Protein AF-M1GNT6-F1 (afdb_monomer_lite)

Structure (mmCIF, N/CA/C/O backbone):
data_AF-M1GNT6-F1
#
_entry.id   AF-M1GNT6-F1
#
loop_
_atom_site.group_PDB
_atom_site.id
_atom_site.type_symbol
_atom_site.label_atom_id
_atom_site.label_alt_id
_atom_site.label_comp_id
_atom_site.label_asym_id
_atom_site.label_entity_id
_atom_site.label_seq_id
_atom_site.pdbx_PDB_ins_code
_atom_site.Cartn_x
_atom_site.Cartn_y
_atom_site.Cartn_z
_atom_site.occupancy
_atom_site.B_iso_or_equiv
_atom_site.auth_seq_id
_atom_site.auth_comp_id
_atom_site.auth_asym_id
_atom_site.auth_atom_id
_atom_site.pdbx_PDB_model_num
ATOM 1 N N . MET A 1 1 ? 14.683 -7.015 7.567 1.00 49.62 1 MET A N 1
ATOM 2 C CA . MET A 1 1 ? 14.583 -7.252 6.112 1.00 49.62 1 MET A CA 1
ATOM 3 C C . MET A 1 1 ? 13.695 -6.161 5.550 1.00 49.62 1 MET A C 1
ATOM 5 O O . MET A 1 1 ? 12.582 -6.053 6.043 1.00 49.62 1 MET A O 1
ATOM 9 N N . SER A 1 2 ? 14.178 -5.340 4.618 1.00 59.44 2 SER A N 1
ATOM 10 C CA . SER A 1 2 ? 13.414 -4.213 4.047 1.00 59.44 2 SER A CA 1
ATOM 11 C C . SER A 1 2 ? 12.298 -4.685 3.103 1.00 59.44 2 SER A C 1
ATOM 13 O O . SER A 1 2 ? 12.301 -5.848 2.685 1.00 59.44 2 SER A O 1
ATOM 15 N N . ALA A 1 3 ? 11.371 -3.797 2.716 1.00 55.25 3 ALA A N 1
ATOM 16 C CA . ALA A 1 3 ? 10.345 -4.102 1.708 1.00 55.25 3 ALA A CA 1
ATOM 17 C C . ALA A 1 3 ? 10.947 -4.661 0.419 1.00 55.25 3 ALA A C 1
ATOM 19 O O . ALA A 1 3 ? 10.447 -5.663 -0.080 1.00 55.25 3 ALA A O 1
ATOM 20 N N . ARG A 1 4 ? 12.072 -4.102 -0.059 1.00 60.75 4 ARG A N 1
ATOM 21 C CA . ARG A 1 4 ? 12.791 -4.595 -1.253 1.00 60.75 4 ARG A CA 1
ATOM 22 C C . ARG A 1 4 ? 13.140 -6.087 -1.180 1.00 60.75 4 ARG A C 1
ATOM 24 O O . ARG A 1 4 ? 13.257 -6.738 -2.212 1.00 60.75 4 ARG A O 1
ATOM 31 N N . GLN A 1 5 ? 13.320 -6.637 0.023 1.00 68.56 5 GLN A N 1
ATOM 32 C CA . GLN A 1 5 ? 13.605 -8.062 0.232 1.00 68.56 5 GLN A CA 1
ATOM 33 C C . GLN A 1 5 ? 12.333 -8.906 0.375 1.00 68.56 5 GLN A C 1
ATOM 35 O O . GLN A 1 5 ? 12.347 -10.093 0.067 1.00 68.56 5 GLN A O 1
ATOM 40 N N . GLN A 1 6 ? 11.243 -8.315 0.865 1.00 70.38 6 GLN A N 1
ATOM 41 C CA . GLN A 1 6 ? 9.985 -9.018 1.122 1.00 70.38 6 GLN A CA 1
ATOM 42 C C . GLN A 1 6 ? 9.070 -9.039 -0.113 1.00 70.38 6 GLN A C 1
ATOM 44 O O . GLN A 1 6 ? 8.442 -10.059 -0.394 1.00 70.38 6 GLN A O 1
ATOM 49 N N . ASN A 1 7 ? 9.016 -7.925 -0.839 1.00 80.50 7 ASN A N 1
ATOM 50 C CA . ASN A 1 7 ? 8.181 -7.648 -2.002 1.00 80.50 7 ASN A CA 1
ATOM 51 C C . ASN A 1 7 ? 9.073 -7.053 -3.112 1.00 80.50 7 ASN A C 1
ATOM 53 O O . ASN A 1 7 ? 9.065 -5.844 -3.332 1.00 80.50 7 ASN A O 1
ATOM 57 N N . PRO A 1 8 ? 9.905 -7.876 -3.775 1.00 82.75 8 PRO A N 1
ATOM 58 C CA . PRO A 1 8 ? 10.877 -7.375 -4.742 1.00 82.75 8 PRO A CA 1
ATOM 59 C C . PRO A 1 8 ? 10.234 -6.757 -5.989 1.00 82.75 8 PRO A C 1
ATOM 61 O O . PRO A 1 8 ? 10.775 -5.796 -6.525 1.00 82.75 8 PRO A O 1
ATOM 64 N N . PHE A 1 9 ? 9.098 -7.292 -6.445 1.00 91.69 9 PHE A N 1
ATOM 65 C CA . PHE A 1 9 ? 8.452 -6.889 -7.693 1.00 91.69 9 PHE A CA 1
ATOM 66 C C . PHE A 1 9 ? 6.933 -6.971 -7.555 1.00 91.69 9 PHE A C 1
ATOM 68 O O . PHE A 1 9 ? 6.420 -7.906 -6.948 1.00 91.69 9 PHE A O 1
ATOM 75 N N . LEU A 1 10 ? 6.197 -6.024 -8.129 1.00 94.81 10 LEU A N 1
ATOM 76 C CA . LEU A 1 10 ? 4.734 -6.032 -8.126 1.00 94.81 10 LEU A CA 1
ATOM 77 C C . LEU A 1 10 ? 4.202 -6.916 -9.264 1.00 94.81 10 LEU A C 1
ATOM 79 O O . LEU A 1 10 ? 3.547 -6.446 -10.189 1.00 94.81 10 LEU A O 1
ATOM 83 N N . VAL A 1 11 ? 4.524 -8.205 -9.237 1.00 94.38 11 VAL A N 1
ATOM 84 C CA . VAL A 1 11 ? 4.149 -9.176 -10.279 1.00 94.38 11 VAL A CA 1
ATOM 85 C C . VAL A 1 11 ? 3.606 -10.460 -9.651 1.00 94.38 11 VAL A C 1
ATOM 87 O O . VAL A 1 11 ? 3.619 -10.636 -8.437 1.00 94.38 11 VAL A O 1
ATOM 90 N N . GLY A 1 12 ? 3.102 -11.365 -10.481 1.00 94.00 12 GLY A N 1
ATOM 91 C CA . GLY A 1 12 ? 2.556 -12.645 -10.058 1.00 94.00 12 GLY A CA 1
ATOM 92 C C . GLY A 1 12 ? 1.239 -12.514 -9.294 1.00 94.00 12 GLY A C 1
ATOM 93 O O . GLY A 1 12 ? 0.392 -11.659 -9.577 1.00 94.00 12 GLY A O 1
ATOM 94 N N . LYS A 1 13 ? 1.036 -13.420 -8.342 1.00 96.12 13 LYS A N 1
ATOM 95 C CA . LYS A 1 13 ? -0.129 -13.456 -7.467 1.00 96.12 13 LYS A CA 1
ATOM 96 C C . LYS A 1 13 ? 0.206 -12.755 -6.153 1.00 96.12 13 LYS A C 1
ATOM 98 O O . LYS A 1 13 ? 1.015 -13.242 -5.369 1.00 96.12 13 LYS A O 1
ATOM 103 N N . VAL A 1 14 ? -0.449 -11.631 -5.884 1.00 96.12 14 VAL A N 1
ATOM 104 C CA . VAL A 1 14 ? -0.208 -10.800 -4.699 1.00 96.12 14 VAL A CA 1
ATOM 105 C C . VAL A 1 14 ? -1.372 -10.936 -3.722 1.00 96.12 14 VAL A C 1
ATOM 107 O O . VAL A 1 14 ? -2.517 -10.605 -4.045 1.00 96.12 14 VAL A O 1
ATOM 110 N N . ALA A 1 15 ? -1.083 -11.399 -2.506 1.00 97.00 15 ALA A N 1
ATOM 111 C CA . ALA A 1 15 ? -2.038 -11.378 -1.408 1.00 97.00 15 ALA A CA 1
ATOM 112 C C . ALA A 1 15 ? -2.223 -9.948 -0.900 1.00 97.00 15 ALA A C 1
ATOM 114 O O . ALA A 1 15 ? -1.251 -9.285 -0.540 1.00 97.00 15 ALA A O 1
ATOM 115 N N . VAL A 1 16 ? -3.470 -9.492 -0.813 1.00 97.31 16 VAL A N 1
ATOM 116 C CA . VAL A 1 16 ? -3.822 -8.202 -0.216 1.00 97.31 16 VAL A CA 1
ATOM 117 C C . VAL A 1 16 ? -4.713 -8.467 0.985 1.00 97.31 16 VAL A C 1
ATOM 119 O O . VAL A 1 16 ? -5.894 -8.804 0.859 1.00 97.31 16 VAL A O 1
ATOM 122 N N . ARG A 1 17 ? -4.135 -8.335 2.176 1.00 97.62 17 ARG A N 1
ATOM 123 C CA . ARG A 1 17 ? -4.835 -8.538 3.441 1.00 97.62 17 ARG A CA 1
ATOM 124 C C . ARG A 1 17 ? -5.266 -7.195 3.999 1.00 97.62 17 ARG A C 1
ATOM 126 O O . ARG A 1 17 ? -4.454 -6.438 4.521 1.00 97.62 17 ARG A O 1
ATOM 133 N N . VAL A 1 18 ? -6.558 -6.919 3.912 1.00 98.31 18 VAL A N 1
ATOM 134 C CA . VAL A 1 18 ? -7.152 -5.684 4.413 1.00 98.31 18 VAL A CA 1
ATOM 135 C C . VAL A 1 18 ? -7.724 -5.921 5.802 1.00 98.31 18 VAL A C 1
ATOM 137 O O . VAL A 1 18 ? -8.629 -6.741 5.973 1.00 98.31 18 VAL A O 1
ATOM 140 N N . VAL A 1 19 ? -7.224 -5.183 6.787 1.00 98.38 19 VAL A N 1
ATOM 141 C CA . VAL A 1 19 ? -7.704 -5.207 8.167 1.00 98.38 19 VAL A CA 1
ATOM 142 C C . VAL A 1 19 ? -8.375 -3.878 8.489 1.00 98.38 19 VAL A C 1
ATOM 144 O O . VAL A 1 19 ? -7.737 -2.832 8.469 1.00 98.38 19 VAL A O 1
ATOM 147 N N . ILE A 1 20 ? -9.665 -3.915 8.805 1.00 98.19 20 ILE A N 1
ATOM 148 C CA . ILE A 1 20 ? -10.444 -2.758 9.247 1.00 98.19 20 ILE A CA 1
ATOM 149 C C . ILE A 1 20 ? -10.459 -2.771 10.774 1.00 98.19 20 ILE A C 1
ATOM 151 O O . ILE A 1 20 ? -11.163 -3.572 11.393 1.00 98.19 20 ILE A O 1
ATOM 155 N N . VAL A 1 21 ? -9.659 -1.898 11.374 1.00 97.56 21 VAL A N 1
ATOM 156 C CA . VAL A 1 21 ? -9.513 -1.747 12.819 1.00 97.56 21 VAL A CA 1
ATOM 157 C C . VAL A 1 21 ? -10.535 -0.733 13.325 1.00 97.56 21 VAL A C 1
ATOM 159 O O . VAL A 1 21 ? -10.471 0.459 13.027 1.00 97.56 21 VAL A O 1
ATOM 162 N N . SER A 1 22 ? -11.503 -1.225 14.092 1.00 95.94 22 SER A N 1
ATOM 163 C CA . SER A 1 22 ? -12.538 -0.422 14.743 1.00 95.94 22 SER A CA 1
ATOM 164 C C . SER A 1 22 ? -12.246 -0.258 16.225 1.00 95.94 22 SER A C 1
ATOM 166 O O . SER A 1 22 ? -11.791 -1.198 16.867 1.00 95.94 22 SER A O 1
ATOM 168 N N . GLY A 1 23 ? -12.575 0.899 16.788 1.00 94.62 23 GLY A N 1
ATOM 169 C CA . GLY A 1 23 ? -12.598 1.080 18.237 1.00 94.62 23 GLY A CA 1
ATOM 170 C C . GLY A 1 23 ? -13.845 0.494 18.909 1.00 94.62 23 GLY A C 1
ATOM 171 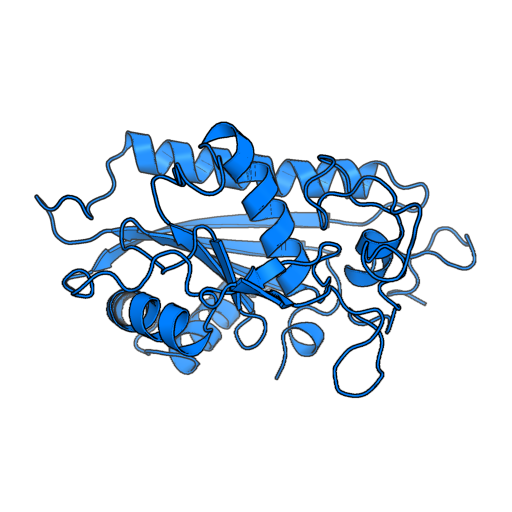O O . GLY A 1 23 ? -14.689 -0.116 18.242 1.00 94.62 23 GLY A O 1
ATOM 172 N N . PRO A 1 24 ? -13.998 0.696 20.230 1.00 93.31 24 PRO A N 1
ATOM 173 C CA . PRO A 1 24 ? -15.088 0.113 21.003 1.00 93.31 24 PRO A CA 1
ATOM 174 C C . PRO A 1 24 ? -16.477 0.514 20.499 1.00 93.31 24 PRO A C 1
ATOM 176 O O . PRO A 1 24 ? -16.684 1.622 19.987 1.00 93.31 24 PRO A O 1
ATOM 179 N N . ALA A 1 25 ? -17.455 -0.366 20.717 1.00 91.62 25 ALA A N 1
ATOM 180 C CA . ALA A 1 25 ? -18.854 -0.085 20.418 1.00 91.62 25 ALA A CA 1
ATOM 181 C C . ALA A 1 25 ? -19.323 1.221 21.090 1.00 91.62 25 ALA A C 1
ATOM 183 O O . ALA A 1 25 ? -19.039 1.470 22.260 1.00 91.62 25 ALA A O 1
ATOM 184 N N . GLY A 1 26 ? -20.044 2.060 20.341 1.00 89.75 26 GLY A N 1
ATOM 185 C CA . GLY A 1 26 ? -20.531 3.359 20.821 1.00 89.75 26 GLY A CA 1
ATOM 186 C C . GLY A 1 26 ? -19.505 4.498 20.777 1.00 89.75 26 GLY A C 1
ATOM 187 O O . GLY A 1 26 ? -19.842 5.618 21.153 1.00 89.75 26 GLY A O 1
ATOM 188 N N . THR A 1 27 ? -18.282 4.254 20.299 1.00 90.38 27 THR A N 1
ATOM 189 C CA . THR A 1 27 ? -17.270 5.307 20.121 1.00 90.38 27 THR A CA 1
ATOM 190 C C . THR A 1 27 ? -17.235 5.828 18.679 1.00 90.38 27 THR A C 1
ATOM 192 O O . THR A 1 27 ? -17.594 5.098 17.753 1.00 90.38 27 THR A O 1
ATOM 195 N N . PRO A 1 28 ? -16.727 7.054 18.442 1.00 88.69 28 PRO A N 1
ATOM 196 C CA . PRO A 1 28 ? -16.469 7.557 17.090 1.00 88.69 28 PRO A CA 1
ATOM 197 C C . PRO A 1 28 ? -15.450 6.731 16.296 1.00 88.69 28 PRO A C 1
ATOM 199 O O . PRO A 1 28 ? -15.361 6.892 15.083 1.00 88.69 28 PRO A O 1
ATOM 202 N N . ALA A 1 29 ? -14.675 5.868 16.963 1.00 90.44 29 ALA A N 1
ATOM 203 C CA . ALA A 1 29 ? -13.691 4.998 16.332 1.00 90.44 29 ALA A CA 1
ATOM 204 C C . ALA A 1 29 ? -14.303 3.698 15.769 1.00 90.44 29 ALA A C 1
ATOM 206 O O . ALA A 1 29 ? -13.623 2.949 15.069 1.00 90.44 29 ALA A O 1
ATOM 207 N N . LEU A 1 30 ? -15.582 3.421 16.037 1.00 93.56 30 LEU A N 1
ATOM 208 C CA . LEU A 1 30 ? -16.296 2.284 15.463 1.00 93.56 30 LEU A CA 1
ATOM 209 C C . LEU A 1 30 ? -16.595 2.531 13.973 1.00 93.56 30 LEU A C 1
ATOM 211 O O . LEU A 1 30 ? -17.194 3.548 13.616 1.00 93.56 30 LEU A O 1
ATOM 215 N N . PHE A 1 31 ? -16.235 1.589 13.097 1.00 95.56 31 PHE A N 1
ATOM 216 C CA . PHE A 1 31 ? -16.721 1.607 11.717 1.00 95.56 31 PHE A CA 1
ATOM 217 C C . PHE A 1 31 ? -18.188 1.190 11.649 1.00 95.56 31 PHE A C 1
ATOM 219 O O . PHE A 1 31 ? -18.606 0.181 12.216 1.00 95.56 31 PHE A O 1
ATOM 226 N N . THR A 1 32 ? -18.967 1.919 10.860 1.00 95.88 32 THR A N 1
ATOM 227 C CA . THR A 1 32 ? -20.293 1.459 10.444 1.00 95.88 32 THR A CA 1
ATOM 228 C C . THR A 1 32 ? -20.194 0.448 9.294 1.00 95.88 32 THR A C 1
ATOM 230 O O . THR A 1 32 ? -19.184 0.358 8.586 1.00 95.88 32 THR A O 1
ATOM 233 N N . ALA A 1 33 ? -21.281 -0.288 9.040 1.00 96.12 33 ALA A N 1
ATOM 234 C CA . ALA A 1 33 ? -21.367 -1.195 7.892 1.00 96.12 33 ALA A CA 1
ATOM 235 C C . ALA A 1 33 ? -21.197 -0.461 6.546 1.00 96.12 33 ALA A C 1
ATOM 237 O O . ALA A 1 33 ? -20.535 -0.964 5.639 1.00 96.12 33 ALA A O 1
ATOM 238 N N . ALA A 1 34 ? -21.744 0.753 6.426 1.00 95.31 34 ALA A N 1
ATOM 239 C CA . ALA A 1 34 ? -21.612 1.568 5.219 1.00 95.31 34 ALA A CA 1
ATOM 240 C C . ALA A 1 34 ? -20.164 2.020 4.981 1.00 95.31 34 ALA A C 1
ATOM 242 O O . ALA A 1 34 ? -19.693 2.031 3.845 1.00 95.31 34 ALA A O 1
ATOM 243 N N . GLU A 1 35 ? -19.440 2.372 6.041 1.00 95.25 35 GLU A N 1
ATOM 244 C CA . GLU A 1 35 ? -18.029 2.753 5.939 1.00 95.25 35 GLU A CA 1
ATOM 245 C C . GLU A 1 35 ? -17.145 1.549 5.618 1.00 95.25 35 GLU A C 1
ATOM 247 O O . GLU A 1 35 ? -16.281 1.644 4.752 1.00 95.25 35 GLU A O 1
ATOM 252 N N . THR A 1 36 ? -17.432 0.394 6.220 1.00 96.25 36 THR A N 1
ATOM 253 C CA . THR A 1 36 ? -16.778 -0.882 5.892 1.00 96.25 36 THR A CA 1
ATOM 254 C C . THR A 1 36 ? -16.924 -1.210 4.402 1.00 96.25 36 THR A C 1
ATOM 256 O O . THR A 1 36 ? -15.935 -1.486 3.725 1.00 96.25 36 THR A O 1
ATOM 259 N N . ALA A 1 37 ? -18.140 -1.105 3.853 1.00 96.56 37 ALA A N 1
ATOM 260 C CA . ALA A 1 37 ? -18.392 -1.329 2.429 1.00 96.56 37 ALA A CA 1
ATOM 261 C C . ALA A 1 37 ? -17.652 -0.318 1.531 1.00 96.56 37 ALA A C 1
ATOM 263 O O . ALA A 1 37 ? -17.166 -0.671 0.456 1.00 96.56 37 ALA A O 1
ATOM 264 N N . ARG A 1 38 ? -17.518 0.942 1.969 1.00 94.88 38 ARG A N 1
ATOM 265 C CA . ARG A 1 38 ? -16.748 1.960 1.235 1.00 94.88 38 ARG A CA 1
ATOM 266 C C . ARG A 1 38 ? -15.252 1.670 1.238 1.00 94.88 38 ARG A C 1
ATOM 268 O O . ARG A 1 38 ? -14.637 1.781 0.184 1.00 94.88 38 ARG A O 1
ATOM 275 N N . VAL A 1 39 ? -14.679 1.265 2.371 1.00 95.19 39 VAL A N 1
ATOM 276 C CA . VAL A 1 39 ? -13.273 0.834 2.458 1.00 95.19 39 VAL A CA 1
ATOM 277 C C . VAL A 1 39 ? -12.998 -0.331 1.505 1.00 95.19 39 VAL A C 1
ATOM 279 O O . VAL A 1 39 ? -12.006 -0.321 0.772 1.00 95.19 39 VAL A O 1
ATOM 282 N N . GLN A 1 40 ? -13.911 -1.305 1.451 1.00 96.62 40 GLN A N 1
ATOM 283 C CA . GLN A 1 40 ? -13.820 -2.425 0.513 1.00 96.62 40 GLN A CA 1
ATOM 284 C C . GLN A 1 40 ? -13.822 -1.948 -0.944 1.00 96.62 40 GLN A C 1
ATOM 286 O O . GLN A 1 40 ? -12.942 -2.327 -1.716 1.00 96.62 40 GLN A O 1
ATOM 291 N N . ALA A 1 41 ? -14.759 -1.067 -1.307 1.00 96.75 41 ALA A N 1
ATOM 292 C CA . ALA A 1 41 ? -14.847 -0.511 -2.655 1.00 96.75 41 ALA A CA 1
ATOM 293 C C . ALA A 1 41 ? -13.598 0.300 -3.039 1.00 96.75 41 ALA A C 1
ATOM 295 O O . ALA A 1 41 ? -13.072 0.125 -4.136 1.00 96.75 41 ALA A O 1
ATOM 296 N N . ILE A 1 42 ? -13.095 1.149 -2.137 1.00 96.12 42 ILE A N 1
ATOM 297 C CA . ILE A 1 42 ? -11.859 1.921 -2.335 1.00 96.12 42 ILE A CA 1
ATOM 298 C C . ILE A 1 42 ? -10.681 0.992 -2.599 1.00 96.12 42 ILE A C 1
ATOM 300 O O . ILE A 1 42 ? -9.933 1.214 -3.549 1.00 96.12 42 ILE A O 1
ATOM 304 N N . THR A 1 43 ? -10.558 -0.075 -1.810 1.00 97.19 43 THR A N 1
ATOM 305 C CA . THR A 1 43 ? -9.466 -1.035 -1.973 1.00 97.19 43 THR A CA 1
ATOM 306 C C . THR A 1 43 ? -9.534 -1.731 -3.327 1.00 97.19 43 THR A C 1
ATOM 308 O O . THR A 1 43 ? -8.546 -1.765 -4.052 1.00 97.19 43 THR A O 1
ATOM 311 N N . VAL A 1 44 ? -10.712 -2.212 -3.732 1.00 97.94 44 VAL A N 1
ATOM 312 C CA . VAL A 1 44 ? -10.895 -2.824 -5.059 1.00 97.94 44 VAL A CA 1
ATOM 313 C C . VAL A 1 44 ? -10.560 -1.839 -6.184 1.00 97.94 44 VAL A C 1
ATOM 315 O O . VAL A 1 44 ? -9.933 -2.225 -7.169 1.00 97.94 44 VAL A O 1
ATOM 318 N N . MET A 1 45 ? -10.936 -0.564 -6.047 1.00 97.31 45 MET A N 1
ATOM 319 C CA . MET A 1 45 ? -10.603 0.465 -7.035 1.00 97.31 45 MET A CA 1
ATOM 320 C C . MET A 1 45 ? -9.096 0.742 -7.109 1.00 97.31 45 MET A C 1
ATOM 322 O O . MET A 1 45 ? -8.576 0.841 -8.217 1.00 97.31 45 MET A O 1
ATOM 326 N N . ALA A 1 46 ? -8.391 0.802 -5.976 1.00 97.19 46 ALA A N 1
ATOM 327 C CA . ALA A 1 46 ? -6.935 0.969 -5.934 1.00 97.19 46 ALA A CA 1
ATOM 328 C C . ALA A 1 46 ? -6.212 -0.176 -6.660 1.00 97.19 46 ALA A C 1
ATOM 330 O O . ALA A 1 46 ? -5.394 0.048 -7.550 1.00 97.19 46 ALA A O 1
ATOM 331 N N . LEU A 1 47 ? -6.593 -1.421 -6.359 1.00 97.75 47 LEU A N 1
ATOM 332 C CA . LEU A 1 47 ? -6.030 -2.604 -7.017 1.00 97.75 47 LEU A CA 1
ATOM 333 C C . LEU A 1 47 ? -6.360 -2.650 -8.515 1.00 97.75 47 LEU A C 1
ATOM 335 O O . LEU A 1 47 ? -5.550 -3.106 -9.323 1.00 97.75 47 LEU A O 1
ATOM 339 N N . ARG A 1 48 ? -7.535 -2.145 -8.912 1.00 96.88 48 ARG A N 1
ATOM 340 C CA . ARG A 1 48 ? -7.909 -2.012 -10.324 1.00 96.88 48 ARG A CA 1
ATOM 341 C C . ARG A 1 48 ? -7.069 -0.961 -11.047 1.00 96.88 48 ARG A C 1
ATOM 343 O O . ARG A 1 48 ? -6.721 -1.202 -12.198 1.00 96.88 48 ARG A O 1
ATOM 350 N N . ILE A 1 49 ? -6.748 0.167 -10.408 1.00 96.12 49 ILE A N 1
ATOM 351 C CA . ILE A 1 49 ? -5.866 1.198 -10.981 1.00 96.12 49 ILE A CA 1
ATOM 352 C C . ILE A 1 49 ? -4.518 0.577 -11.350 1.00 96.12 49 ILE A C 1
ATOM 354 O O . ILE A 1 49 ? -4.072 0.740 -12.480 1.00 96.12 49 ILE A O 1
ATOM 358 N N . LEU A 1 50 ? -3.910 -0.192 -10.446 1.00 96.88 50 LEU A N 1
ATOM 359 C CA . LEU A 1 50 ? -2.646 -0.883 -10.717 1.00 96.88 50 LEU A CA 1
ATOM 360 C C . LEU A 1 50 ? -2.815 -1.989 -11.774 1.00 96.88 50 LEU A C 1
ATOM 362 O O . LEU A 1 50 ? -2.033 -2.077 -12.716 1.00 96.88 50 LEU A O 1
ATOM 366 N N . GLY A 1 51 ? -3.880 -2.791 -11.676 1.00 95.81 51 GLY A N 1
ATOM 367 C CA . GLY A 1 51 ? -4.145 -3.889 -12.611 1.00 95.81 51 GLY A CA 1
ATOM 368 C C . GLY A 1 51 ? -4.369 -3.444 -14.061 1.00 95.81 51 GLY A C 1
ATOM 369 O O . GLY A 1 51 ? -3.849 -4.069 -14.979 1.00 95.81 51 GLY A O 1
ATOM 370 N N . VAL A 1 52 ? -5.103 -2.349 -14.294 1.00 94.31 52 VAL A N 1
ATOM 371 C CA . VAL A 1 52 ? -5.310 -1.812 -15.654 1.00 94.31 52 VAL A CA 1
ATOM 372 C C . VAL A 1 52 ? -3.981 -1.393 -16.275 1.00 94.31 52 VAL A C 1
ATOM 374 O O . VAL A 1 52 ? -3.735 -1.664 -17.448 1.00 94.31 52 VAL A O 1
ATOM 377 N N . GLN A 1 53 ? -3.107 -0.781 -15.486 1.00 94.12 53 GLN A N 1
ATOM 378 C CA . GLN A 1 53 ? -1.819 -0.294 -15.962 1.00 94.12 53 GLN A CA 1
ATOM 379 C C . GLN A 1 53 ? -0.844 -1.428 -16.264 1.00 94.12 53 GLN A C 1
ATOM 381 O O . GLN A 1 53 ? -0.218 -1.412 -17.320 1.00 94.12 53 GLN A O 1
ATOM 386 N N . ALA A 1 54 ? -0.817 -2.459 -15.417 1.00 92.62 54 ALA A N 1
ATOM 387 C CA . ALA A 1 54 ? -0.105 -3.709 -15.676 1.00 92.62 54 ALA A CA 1
ATOM 388 C C . ALA A 1 54 ? -0.510 -4.344 -17.025 1.00 92.62 54 ALA A C 1
ATOM 390 O O . ALA A 1 54 ? 0.329 -4.868 -17.756 1.00 92.62 54 ALA A O 1
ATOM 391 N N . THR A 1 55 ? -1.797 -4.265 -17.394 1.00 88.94 55 THR A N 1
ATOM 392 C CA . THR A 1 55 ? -2.299 -4.804 -18.674 1.00 88.94 55 THR A CA 1
ATOM 393 C C . THR A 1 55 ? -2.109 -3.887 -19.880 1.00 88.94 55 THR A C 1
ATOM 395 O O . THR A 1 55 ? -2.234 -4.359 -21.008 1.00 88.94 55 THR A O 1
ATOM 398 N N . ALA A 1 56 ? -1.855 -2.596 -19.660 1.00 86.06 56 ALA A N 1
ATOM 399 C CA . ALA A 1 56 ? -1.698 -1.602 -20.721 1.00 86.06 56 ALA A CA 1
ATOM 400 C C . ALA A 1 56 ? -0.258 -1.513 -21.253 1.00 86.06 56 ALA A C 1
ATOM 402 O O . ALA A 1 56 ? -0.010 -0.784 -22.208 1.00 86.06 56 ALA A O 1
ATOM 403 N N . MET A 1 57 ? 0.681 -2.231 -20.634 1.00 84.94 57 MET A N 1
ATOM 404 C CA . MET A 1 57 ? 2.062 -2.316 -21.093 1.00 84.94 57 MET A CA 1
ATOM 405 C C . MET A 1 57 ? 2.214 -3.195 -22.335 1.00 84.94 57 MET A C 1
ATOM 407 O O . MET A 1 57 ? 1.506 -4.192 -22.490 1.00 84.94 57 MET A O 1
ATOM 411 N N . ASP A 1 58 ? 3.202 -2.856 -23.168 1.00 79.12 58 ASP A N 1
ATOM 412 C CA . ASP A 1 58 ? 3.601 -3.666 -24.325 1.00 79.12 58 ASP A CA 1
ATOM 413 C C . ASP A 1 58 ? 4.031 -5.077 -23.887 1.00 79.12 58 ASP A C 1
ATOM 415 O O . ASP A 1 58 ? 3.589 -6.080 -24.455 1.00 79.12 58 ASP A O 1
ATOM 419 N N . THR A 1 59 ? 4.806 -5.152 -22.803 1.00 82.19 59 THR A N 1
ATOM 420 C CA . THR A 1 59 ? 5.157 -6.402 -22.124 1.00 82.19 59 THR A CA 1
ATOM 421 C C . THR A 1 59 ? 4.154 -6.665 -21.012 1.00 82.19 59 THR A C 1
ATOM 423 O O . THR A 1 59 ? 4.086 -5.934 -20.024 1.00 82.19 59 THR A O 1
ATOM 426 N N . ARG A 1 60 ? 3.332 -7.708 -21.181 1.00 80.06 60 ARG A N 1
ATOM 427 C CA . ARG A 1 60 ? 2.256 -8.018 -20.232 1.00 80.06 60 ARG A CA 1
ATOM 428 C C . ARG A 1 60 ? 2.826 -8.347 -18.860 1.00 80.06 60 ARG A C 1
ATOM 430 O O . ARG A 1 60 ? 3.478 -9.373 -18.685 1.00 80.06 60 ARG A O 1
ATOM 437 N N . VAL A 1 61 ? 2.463 -7.537 -17.874 1.00 89.56 61 VAL A N 1
ATOM 438 C CA . VAL A 1 61 ? 2.764 -7.809 -16.473 1.00 89.56 61 VAL A CA 1
ATOM 439 C C . VAL A 1 61 ? 1.749 -8.827 -15.937 1.00 89.56 61 VAL A C 1
ATOM 441 O O . VAL A 1 61 ? 0.547 -8.533 -15.904 1.00 89.56 61 VAL A O 1
ATOM 444 N N . PRO A 1 62 ? 2.171 -10.031 -15.509 1.00 90.69 62 PRO A N 1
ATOM 445 C CA . PRO A 1 62 ? 1.268 -10.950 -14.833 1.00 90.69 62 PRO A CA 1
ATOM 446 C C . PRO A 1 62 ? 0.966 -10.378 -13.448 1.00 90.69 62 PRO A C 1
ATOM 448 O O . PRO A 1 62 ? 1.864 -10.298 -12.621 1.00 90.69 62 PRO A O 1
ATOM 451 N N . LEU A 1 63 ? -0.274 -9.963 -13.189 1.00 95.19 63 LEU A N 1
ATOM 452 C CA . LEU A 1 63 ? -0.672 -9.426 -11.886 1.00 95.19 63 LEU A CA 1
ATOM 453 C C . LEU A 1 63 ? -2.078 -9.894 -11.515 1.00 95.19 63 LEU A C 1
ATOM 455 O O . LEU A 1 63 ? -3.056 -9.592 -12.201 1.00 95.19 63 LEU A O 1
ATOM 459 N N . VAL A 1 64 ? -2.176 -10.641 -10.418 1.00 96.19 64 VAL A N 1
ATOM 460 C CA . VAL A 1 64 ? -3.430 -11.187 -9.890 1.00 96.19 64 VAL A CA 1
ATOM 461 C C . VAL A 1 64 ? -3.519 -10.901 -8.398 1.00 96.19 64 VAL A C 1
ATOM 463 O O . VAL A 1 64 ? -2.565 -11.121 -7.661 1.00 96.19 64 VAL A O 1
ATOM 466 N N . TRP A 1 65 ? -4.687 -10.461 -7.935 1.00 97.25 65 TRP A N 1
ATOM 467 C CA . TRP A 1 65 ? -4.920 -10.122 -6.532 1.00 97.25 65 TRP A CA 1
ATOM 468 C C . TRP A 1 65 ? -5.663 -11.244 -5.792 1.00 97.25 65 TRP A C 1
ATOM 470 O O . TRP A 1 65 ? -6.750 -11.645 -6.208 1.00 97.25 65 TRP A O 1
ATOM 480 N N . ASP A 1 66 ? -5.119 -11.712 -4.666 1.00 97.75 66 ASP A N 1
ATOM 481 C CA . ASP A 1 66 ? -5.831 -12.523 -3.663 1.00 97.75 66 ASP A CA 1
ATOM 482 C C . ASP A 1 66 ? -6.244 -11.607 -2.504 1.00 97.75 66 ASP A C 1
ATOM 484 O O . ASP A 1 66 ? -5.469 -11.337 -1.586 1.00 97.75 66 ASP A O 1
ATOM 488 N N . LEU A 1 67 ? -7.451 -11.049 -2.598 1.00 97.75 67 LEU A N 1
ATOM 489 C CA . LEU A 1 67 ? -7.939 -10.012 -1.692 1.00 97.75 67 LEU A CA 1
ATOM 490 C C . LEU A 1 67 ? -8.768 -10.610 -0.552 1.00 97.75 67 LEU A C 1
ATOM 492 O O . LEU A 1 67 ? -9.779 -11.275 -0.787 1.00 97.75 67 LEU A O 1
ATOM 496 N N . ARG A 1 68 ? -8.399 -10.302 0.696 1.00 97.94 68 ARG A N 1
ATOM 497 C CA . ARG A 1 68 ? -9.142 -10.726 1.892 1.00 97.94 68 ARG A CA 1
ATOM 498 C C . ARG A 1 68 ? -9.392 -9.561 2.830 1.00 97.94 68 ARG A C 1
ATOM 500 O O . ARG A 1 68 ? -8.454 -8.888 3.241 1.00 97.94 68 ARG A O 1
ATOM 507 N N . PHE A 1 69 ? -10.641 -9.407 3.254 1.00 98.31 69 PHE A N 1
ATOM 508 C CA . PHE A 1 69 ? -11.039 -8.422 4.255 1.00 98.31 69 PHE A CA 1
ATOM 509 C C . PHE A 1 69 ? -11.230 -9.072 5.620 1.00 98.31 69 PHE A C 1
ATOM 511 O O . PHE A 1 69 ? -11.736 -10.188 5.739 1.00 98.31 69 PHE A O 1
ATOM 518 N N . THR A 1 70 ? -10.843 -8.372 6.674 1.00 98.12 70 THR A N 1
ATOM 519 C CA . THR A 1 70 ? -11.127 -8.757 8.055 1.00 98.12 70 THR A CA 1
ATOM 520 C C . THR A 1 70 ? -11.376 -7.507 8.869 1.00 98.12 70 THR A C 1
ATOM 522 O O . THR A 1 70 ? -10.641 -6.536 8.748 1.00 98.12 70 THR A O 1
ATOM 525 N N . SER A 1 71 ? -12.417 -7.531 9.690 1.00 97.75 71 SER A N 1
ATOM 526 C CA . SER A 1 71 ? -12.674 -6.470 10.655 1.00 97.75 71 SER A CA 1
ATOM 527 C C . SER A 1 71 ? -12.273 -6.960 12.034 1.00 97.75 71 SER A C 1
ATOM 529 O O . SER A 1 71 ? -12.587 -8.091 12.405 1.00 97.75 71 SER A O 1
ATOM 531 N N . VAL A 1 72 ? -11.592 -6.108 12.787 1.00 97.81 72 VAL A N 1
ATOM 532 C CA . VAL A 1 72 ? -11.215 -6.365 14.175 1.00 97.81 72 VAL A CA 1
ATOM 533 C C . VAL A 1 72 ? -11.632 -5.173 15.018 1.00 97.81 72 VAL A C 1
ATOM 535 O O . VAL A 1 72 ? -11.516 -4.026 14.588 1.00 97.81 72 VAL A O 1
ATOM 538 N N . GLN A 1 73 ? -12.159 -5.451 16.204 1.00 97.25 73 GLN A N 1
ATOM 539 C CA . GLN A 1 73 ? -12.508 -4.423 17.169 1.00 97.25 73 GLN A CA 1
ATOM 540 C C . GLN A 1 73 ? -11.468 -4.427 18.285 1.00 97.25 73 GLN A C 1
ATOM 542 O O . GLN A 1 73 ? -11.229 -5.472 18.886 1.00 97.25 73 GLN A O 1
ATOM 547 N N . VAL A 1 74 ? -10.875 -3.271 18.551 1.00 96.88 74 VAL A N 1
ATOM 548 C CA . VAL A 1 74 ? -9.888 -3.061 19.612 1.00 96.88 74 VAL A CA 1
ATOM 549 C C . VAL A 1 74 ? -10.500 -2.257 20.759 1.00 96.88 74 VAL A C 1
ATOM 551 O O . VAL A 1 74 ? -11.531 -1.593 20.608 1.00 96.88 74 VAL A O 1
ATOM 554 N N . THR A 1 75 ? -9.875 -2.340 21.926 1.00 95.31 75 THR A N 1
ATOM 555 C CA . THR A 1 75 ? -10.243 -1.617 23.145 1.00 95.31 75 THR A CA 1
ATOM 556 C C . THR A 1 75 ? -9.375 -0.384 23.389 1.00 95.31 75 THR A C 1
ATOM 558 O O . THR A 1 75 ? -9.747 0.463 24.204 1.00 95.31 75 THR A O 1
ATOM 561 N N . ALA A 1 76 ? -8.269 -0.245 22.652 1.00 84.62 76 ALA A N 1
ATOM 562 C CA . ALA A 1 76 ? -7.322 0.849 22.748 1.00 84.62 76 ALA A CA 1
ATOM 563 C C . ALA A 1 76 ? -8.029 2.212 22.655 1.00 84.62 76 ALA A C 1
ATOM 565 O O . ALA A 1 76 ? -8.794 2.465 21.712 1.00 84.62 76 ALA A O 1
ATOM 566 N N . PRO A 1 77 ? -7.786 3.125 23.611 1.00 73.19 77 PRO A N 1
ATOM 567 C CA . PRO A 1 77 ? -8.272 4.487 23.493 1.00 73.19 77 PRO A CA 1
ATOM 568 C C . PRO A 1 77 ? -7.550 5.203 22.338 1.00 73.19 77 PRO A C 1
ATOM 570 O O . PRO A 1 77 ? -6.414 4.852 22.007 1.00 73.19 77 PRO A O 1
ATOM 573 N N . PRO A 1 78 ? -8.171 6.224 21.721 1.00 69.50 78 PRO A N 1
ATOM 574 C CA . PRO A 1 78 ? -7.472 7.040 20.743 1.00 69.50 78 PRO A CA 1
ATOM 575 C C . PRO A 1 78 ? -6.264 7.736 21.392 1.00 69.50 78 PRO A C 1
ATOM 577 O O . PRO A 1 78 ? -6.383 8.215 22.524 1.00 69.50 78 PRO A O 1
ATOM 580 N N . PRO A 1 79 ? -5.105 7.802 20.710 1.00 66.81 79 PRO A N 1
ATOM 581 C CA . PRO A 1 79 ? -3.918 8.452 21.258 1.00 66.81 79 PRO A CA 1
ATOM 582 C C . PRO A 1 79 ? -4.187 9.946 21.515 1.00 66.81 79 PRO A C 1
ATOM 584 O O . PRO A 1 79 ? -4.739 10.632 20.653 1.00 66.81 79 PRO A O 1
ATOM 587 N N . ALA A 1 80 ? -3.798 10.453 22.693 1.00 65.56 80 ALA A N 1
ATOM 588 C CA . ALA A 1 80 ? -4.029 11.838 23.117 1.00 65.56 80 ALA A CA 1
ATOM 589 C C . ALA A 1 80 ? -2.733 12.537 23.581 1.00 65.56 80 ALA A C 1
ATOM 591 O O . ALA A 1 80 ? -1.948 11.902 24.291 1.00 65.56 80 ALA A O 1
ATOM 592 N N . PRO A 1 81 ? -2.543 13.846 23.291 1.00 67.12 81 PRO A N 1
ATOM 593 C CA . PRO A 1 81 ? -3.311 14.690 22.364 1.00 67.12 81 PRO A CA 1
ATOM 594 C C . PRO A 1 81 ? -2.944 14.446 20.889 1.00 67.12 81 PRO A C 1
ATOM 596 O O . PRO A 1 81 ? -2.010 13.708 20.573 1.00 67.12 81 PRO A O 1
ATOM 599 N N . LEU A 1 82 ? -3.699 15.072 19.981 1.00 61.16 82 LEU A N 1
ATOM 600 C CA . LEU A 1 82 ? -3.343 15.109 18.566 1.00 61.16 82 LEU A CA 1
ATOM 601 C C . LEU A 1 82 ? -1.995 15.853 18.403 1.00 61.16 82 LEU A C 1
ATOM 603 O O . LEU A 1 82 ? -1.896 16.972 18.906 1.00 61.16 82 LEU A O 1
ATOM 607 N N . PRO A 1 83 ? -0.947 15.263 17.790 1.00 62.47 83 PRO A N 1
ATOM 608 C CA . PRO A 1 83 ? 0.270 15.957 17.425 1.00 62.47 83 PRO A CA 1
ATOM 609 C C . PRO A 1 83 ? -0.064 17.016 16.387 1.00 62.47 83 PRO A C 1
ATOM 611 O O . PRO A 1 83 ? -1.172 17.048 15.843 1.00 62.47 83 PRO A O 1
ATOM 614 N N . ASP A 1 84 ? 0.927 17.859 16.102 1.00 61.91 84 ASP A N 1
ATOM 615 C CA . ASP A 1 84 ? 0.871 18.713 14.928 1.00 61.91 84 ASP A CA 1
ATOM 616 C C . ASP A 1 84 ? 0.486 17.833 13.736 1.00 61.91 84 ASP A C 1
ATOM 618 O O . ASP A 1 84 ? 1.214 16.891 13.403 1.00 61.91 84 ASP A O 1
ATOM 622 N N . PRO A 1 85 ? -0.672 18.085 13.120 1.00 53.78 85 PRO A N 1
ATOM 623 C CA . PRO A 1 85 ? -1.149 17.211 12.076 1.00 53.78 85 PRO A CA 1
ATOM 624 C C . PRO A 1 85 ? -0.264 17.342 10.813 1.00 53.78 85 PRO A C 1
ATOM 626 O O . PRO A 1 85 ? -0.503 16.648 9.825 1.00 53.78 85 PRO A O 1
ATOM 629 N N . ASN A 1 86 ? 0.717 18.260 10.790 1.00 55.34 86 ASN A N 1
ATOM 630 C CA . ASN A 1 86 ? 1.762 18.384 9.766 1.00 55.34 86 ASN A CA 1
ATOM 631 C C . ASN A 1 86 ? 3.021 17.560 10.088 1.00 55.34 86 ASN A C 1
ATOM 633 O O . ASN A 1 86 ? 4.014 17.647 9.370 1.00 55.34 86 ASN A O 1
ATOM 637 N N . SER A 1 87 ? 3.044 16.811 11.194 1.00 64.06 87 SER A N 1
ATOM 638 C CA . SER A 1 87 ? 4.217 16.034 11.583 1.00 64.06 87 SER A CA 1
ATOM 639 C C . SER A 1 87 ? 4.396 14.828 10.668 1.00 64.06 87 SER A C 1
ATOM 641 O O . SER A 1 87 ? 3.754 13.795 10.832 1.00 64.06 87 SER A O 1
ATOM 643 N N . HIS A 1 88 ? 5.325 14.971 9.724 1.00 67.44 88 HIS A N 1
ATOM 644 C CA . HIS A 1 88 ? 5.876 13.879 8.919 1.00 67.44 88 HIS A CA 1
ATOM 645 C C . HIS A 1 88 ? 6.966 13.098 9.673 1.00 67.44 88 HIS A C 1
ATOM 647 O O . HIS A 1 88 ? 7.672 12.279 9.085 1.00 67.44 88 HIS A O 1
ATOM 653 N N . ASP A 1 89 ? 7.122 13.342 10.980 1.00 74.75 89 ASP A N 1
ATOM 654 C CA . ASP A 1 89 ? 8.053 12.588 11.807 1.00 74.75 89 ASP A CA 1
ATOM 655 C C . ASP A 1 89 ? 7.567 11.141 11.920 1.00 74.75 89 ASP A C 1
ATOM 657 O O . ASP A 1 89 ? 6.504 10.824 12.467 1.00 74.75 89 ASP A O 1
ATOM 661 N N . ARG A 1 90 ? 8.397 10.240 11.401 1.00 77.06 90 ARG A N 1
ATOM 662 C CA . ARG A 1 90 ? 8.128 8.813 11.371 1.00 77.06 90 ARG A CA 1
ATOM 663 C C . ARG A 1 90 ? 7.884 8.228 12.760 1.00 77.06 90 ARG A C 1
ATOM 665 O O . ARG A 1 90 ? 7.017 7.366 12.907 1.00 77.06 90 ARG A O 1
ATOM 672 N N . ALA A 1 91 ? 8.617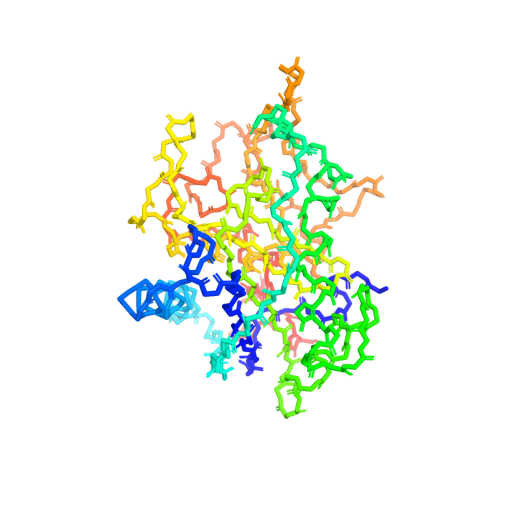 8.692 13.770 1.00 80.00 91 ALA A N 1
ATOM 673 C CA . ALA A 1 91 ? 8.458 8.233 15.143 1.00 80.00 91 ALA A CA 1
ATOM 674 C C . ALA A 1 91 ? 7.102 8.663 15.715 1.00 80.00 91 ALA A C 1
ATOM 676 O O . ALA A 1 91 ? 6.452 7.876 16.406 1.00 80.00 91 ALA A O 1
ATOM 677 N N . VAL A 1 92 ? 6.641 9.873 15.374 1.00 79.19 92 VAL A N 1
ATOM 678 C CA . VAL A 1 92 ? 5.316 10.367 15.767 1.00 79.19 92 VAL A CA 1
ATOM 679 C C . VAL A 1 92 ? 4.230 9.511 15.131 1.00 79.19 92 VAL A C 1
ATOM 681 O O . VAL A 1 92 ? 3.383 9.010 15.865 1.00 79.19 92 VAL A O 1
ATOM 684 N N . ILE A 1 93 ? 4.285 9.282 13.813 1.00 80.38 93 ILE A N 1
ATOM 685 C CA . ILE A 1 93 ? 3.322 8.436 13.084 1.00 80.38 93 ILE A CA 1
ATOM 686 C C . ILE A 1 93 ? 3.238 7.046 13.730 1.00 80.38 93 ILE A C 1
ATOM 688 O O . ILE A 1 93 ? 2.159 6.621 14.149 1.00 80.38 93 ILE A O 1
ATOM 692 N N . ILE A 1 94 ? 4.380 6.373 13.914 1.00 81.56 94 ILE A N 1
ATOM 693 C CA . ILE A 1 94 ? 4.437 5.037 14.525 1.00 81.56 94 ILE A CA 1
ATOM 694 C C . ILE A 1 94 ? 3.833 5.041 15.934 1.00 81.56 94 ILE A C 1
ATOM 696 O O . ILE A 1 94 ? 3.052 4.146 16.252 1.00 81.56 94 ILE A O 1
ATOM 700 N N . ALA A 1 95 ? 4.133 6.044 16.763 1.00 82.38 95 ALA A N 1
ATOM 701 C CA . ALA A 1 95 ? 3.601 6.135 18.122 1.00 82.38 95 ALA A CA 1
ATOM 702 C C . ALA A 1 95 ? 2.066 6.271 18.166 1.00 82.38 95 ALA A C 1
ATOM 704 O O . ALA A 1 95 ? 1.447 5.852 19.145 1.00 82.38 95 ALA A O 1
ATOM 705 N N . ARG A 1 96 ? 1.428 6.820 17.119 1.00 83.00 96 ARG A N 1
ATOM 706 C CA . ARG A 1 96 ? -0.047 6.879 17.027 1.00 83.00 96 ARG A CA 1
ATOM 707 C C . ARG A 1 96 ? -0.654 5.596 16.498 1.00 83.00 96 ARG A C 1
ATOM 709 O O . ARG A 1 96 ? -1.768 5.248 16.882 1.00 83.00 96 ARG A O 1
ATOM 716 N N . GLU A 1 97 ? 0.051 4.927 15.592 1.00 88.44 97 GLU A N 1
ATOM 717 C CA . GLU A 1 97 ? -0.377 3.638 15.061 1.00 88.44 97 GLU A CA 1
ATOM 718 C C . GLU A 1 97 ? -0.300 2.552 16.137 1.00 88.44 97 GLU A C 1
ATOM 720 O O . GLU A 1 97 ? -1.210 1.738 16.270 1.00 88.44 97 GLU A O 1
ATOM 725 N N . GLN A 1 98 ? 0.763 2.578 16.943 1.00 89.25 98 GLN A N 1
ATOM 726 C CA . GLN A 1 98 ? 1.141 1.501 17.850 1.00 89.25 98 GLN A CA 1
ATOM 727 C C . GLN A 1 98 ? 0.008 1.014 18.776 1.00 89.25 98 GLN A C 1
ATOM 729 O O . GLN A 1 98 ? -0.225 -0.192 18.780 1.00 89.25 98 GLN A O 1
ATOM 734 N N . PRO A 1 99 ? -0.747 1.859 19.513 1.00 91.31 99 PRO A N 1
ATOM 735 C CA . PRO A 1 99 ? -1.721 1.362 20.489 1.00 91.31 99 PRO A CA 1
ATOM 736 C C . PRO A 1 99 ? -2.834 0.508 19.871 1.00 91.31 99 PRO A C 1
ATOM 738 O O . PRO A 1 99 ? -3.123 -0.581 20.360 1.00 91.31 99 PRO A O 1
ATOM 741 N N . TRP A 1 100 ? -3.449 0.975 18.781 1.00 93.31 100 TRP A N 1
ATOM 742 C CA . TRP A 1 100 ? -4.528 0.237 18.120 1.00 93.31 100 TRP A CA 1
ATOM 743 C C . TRP A 1 100 ? -3.990 -0.858 17.198 1.00 93.31 100 TRP A C 1
ATOM 745 O O . TRP A 1 100 ? -4.622 -1.907 17.065 1.00 93.31 100 TRP A O 1
ATOM 755 N N . ARG A 1 101 ? -2.833 -0.638 16.558 1.00 94.00 101 ARG A N 1
ATOM 756 C CA . ARG A 1 101 ? -2.210 -1.610 15.653 1.00 94.00 101 ARG A CA 1
ATOM 757 C C . ARG A 1 101 ? -1.778 -2.837 16.429 1.00 94.00 101 ARG A C 1
ATOM 759 O O . ARG A 1 101 ? -2.099 -3.947 16.024 1.00 94.00 101 ARG A O 1
ATOM 766 N N . ASP A 1 102 ? -1.074 -2.648 17.538 1.00 94.81 102 ASP A N 1
ATOM 767 C CA . ASP A 1 102 ? -0.520 -3.757 18.304 1.00 94.81 102 ASP A CA 1
ATOM 768 C C . ASP A 1 102 ? -1.637 -4.581 18.955 1.00 94.81 102 ASP A C 1
ATOM 770 O O . ASP A 1 102 ? -1.564 -5.806 18.938 1.00 94.81 102 ASP A O 1
ATOM 774 N N . GLU A 1 103 ? -2.719 -3.955 19.432 1.00 96.88 103 GLU A N 1
ATOM 775 C CA . GLU A 1 103 ? -3.886 -4.702 19.915 1.00 96.88 103 GLU A CA 1
ATOM 776 C C . GLU A 1 103 ? -4.592 -5.470 18.785 1.00 96.88 103 GLU A C 1
ATOM 778 O O . GLU A 1 103 ? -4.937 -6.642 18.952 1.00 96.88 103 GLU A O 1
ATOM 783 N N . ALA A 1 104 ? -4.762 -4.856 17.609 1.00 97.38 104 ALA A N 1
ATOM 784 C CA . ALA A 1 104 ? -5.316 -5.540 16.442 1.00 97.38 104 ALA A CA 1
ATOM 785 C C . ALA A 1 104 ? -4.460 -6.753 16.038 1.00 97.38 104 ALA A C 1
ATOM 787 O O . ALA A 1 104 ? -4.996 -7.834 15.786 1.00 97.38 104 ALA A O 1
ATOM 788 N N . LEU A 1 105 ? -3.134 -6.600 16.017 1.00 97.44 105 LEU A N 1
ATOM 789 C CA . LEU A 1 105 ? -2.196 -7.685 15.737 1.00 97.44 105 LEU A CA 1
ATOM 790 C C . LEU A 1 105 ? -2.252 -8.771 16.814 1.00 97.44 105 LEU A C 1
ATOM 792 O O . LEU A 1 105 ? -2.268 -9.953 16.466 1.00 97.44 105 LEU A O 1
ATOM 796 N N . GLN A 1 106 ? -2.365 -8.401 18.091 1.00 98.00 106 GLN A N 1
ATOM 797 C CA . GLN A 1 106 ? -2.486 -9.352 19.194 1.00 98.00 106 GLN A CA 1
ATOM 798 C C . GLN A 1 106 ? -3.742 -10.215 19.045 1.00 98.00 106 GLN A C 1
ATOM 800 O O . GLN A 1 106 ? -3.680 -11.426 19.256 1.00 98.00 106 GLN A O 1
ATOM 805 N N . ILE A 1 107 ? -4.867 -9.618 18.640 1.00 98.12 107 ILE A N 1
ATOM 806 C CA . ILE A 1 107 ? -6.119 -10.341 18.384 1.00 98.12 107 ILE A CA 1
ATOM 807 C C . ILE A 1 107 ? -5.978 -11.278 17.177 1.00 98.12 107 ILE A C 1
ATOM 809 O O . ILE A 1 107 ? -6.434 -12.419 17.225 1.00 98.12 107 ILE A O 1
ATOM 813 N N . LEU A 1 108 ? -5.363 -10.805 16.091 1.00 98.06 108 LEU A N 1
ATOM 814 C CA . LEU A 1 108 ? -5.286 -11.545 14.829 1.00 98.06 108 LEU A CA 1
ATOM 815 C C . LEU A 1 108 ? -4.214 -12.638 14.820 1.00 98.06 108 LEU A C 1
ATOM 817 O O . LEU A 1 108 ? -4.367 -13.631 14.115 1.00 98.06 108 LEU A O 1
ATOM 821 N N . THR A 1 109 ? -3.122 -12.443 15.556 1.00 97.50 109 THR A N 1
ATOM 822 C CA . THR A 1 109 ? -1.904 -13.260 15.424 1.00 97.50 109 THR A CA 1
ATOM 823 C C . THR A 1 109 ? -1.364 -13.784 16.751 1.00 97.50 109 THR A C 1
ATOM 825 O O . THR A 1 109 ? -0.470 -14.628 16.756 1.00 97.50 109 THR A O 1
ATOM 828 N N . GLY A 1 110 ? -1.868 -13.293 17.886 1.00 97.94 110 GLY A N 1
ATOM 829 C CA . GLY A 1 110 ? -1.297 -13.590 19.198 1.00 97.94 110 GLY A CA 1
ATOM 830 C C . GLY A 1 110 ? 0.014 -12.850 19.500 1.00 97.94 110 GLY A C 1
ATOM 831 O O . GLY A 1 110 ? 0.611 -13.121 20.540 1.00 97.94 110 GLY A O 1
ATOM 832 N N . GLN A 1 111 ? 0.462 -11.945 18.622 1.00 97.44 111 GLN A N 1
ATOM 833 C CA . GLN A 1 111 ? 1.705 -11.173 18.737 1.00 97.44 111 GLN A CA 1
ATOM 834 C C . GLN A 1 111 ? 1.451 -9.679 18.471 1.00 97.44 111 GLN A C 1
ATOM 836 O O . GLN A 1 111 ? 0.503 -9.324 17.775 1.00 97.44 111 GLN A O 1
ATOM 841 N N . THR A 1 112 ? 2.320 -8.803 18.971 1.00 95.19 112 THR A N 1
ATOM 842 C CA . THR A 1 112 ? 2.279 -7.342 18.760 1.00 95.19 112 THR A CA 1
ATOM 843 C C . THR A 1 112 ? 3.348 -6.883 17.772 1.00 95.19 112 THR A C 1
ATOM 845 O O . THR A 1 112 ? 4.147 -7.697 17.322 1.00 95.19 112 THR A O 1
ATOM 848 N N . ASP A 1 113 ? 3.396 -5.584 17.458 1.00 90.56 113 ASP A N 1
ATOM 849 C CA . ASP A 1 113 ? 4.540 -4.930 16.814 1.00 90.56 113 ASP A CA 1
ATOM 850 C C . ASP A 1 113 ? 5.000 -5.558 15.475 1.00 90.56 113 ASP A C 1
ATOM 852 O O . ASP A 1 113 ? 4.213 -6.068 14.670 1.00 90.56 113 ASP A O 1
ATOM 856 N N . ALA A 1 114 ? 6.300 -5.472 15.205 1.00 89.00 114 ALA A N 1
ATOM 857 C CA . ALA A 1 114 ? 6.974 -6.087 14.080 1.00 89.00 114 ALA A CA 1
ATOM 858 C C . ALA A 1 114 ? 6.751 -7.609 14.004 1.00 89.00 114 ALA A C 1
ATOM 860 O O . ALA A 1 114 ? 6.680 -8.165 12.905 1.00 89.00 114 ALA A O 1
ATOM 861 N N . ALA A 1 115 ? 6.673 -8.301 15.143 1.00 92.56 115 ALA A N 1
ATOM 862 C CA . ALA A 1 115 ? 6.454 -9.744 15.194 1.00 92.56 115 ALA A CA 1
ATOM 863 C C . ALA A 1 115 ? 5.050 -10.113 14.692 1.00 92.56 115 ALA A C 1
ATOM 865 O O . ALA A 1 115 ? 4.921 -10.924 13.774 1.00 92.56 115 ALA A O 1
ATOM 866 N N . GLY A 1 116 ? 4.024 -9.425 15.190 1.00 94.69 116 GLY A N 1
ATOM 867 C CA . GLY A 1 116 ? 2.638 -9.555 14.756 1.00 94.69 116 GLY A CA 1
ATOM 868 C C . GLY A 1 116 ? 2.445 -9.180 13.294 1.00 94.69 116 GLY A C 1
ATOM 869 O O . GLY A 1 116 ? 1.758 -9.899 12.571 1.00 94.69 116 GLY A O 1
ATOM 870 N N . MET A 1 117 ? 3.108 -8.126 12.805 1.00 93.31 117 MET A N 1
ATOM 871 C CA . MET A 1 117 ? 3.015 -7.767 11.387 1.00 93.31 117 MET A CA 1
ATOM 872 C C . MET A 1 117 ? 3.631 -8.841 10.483 1.00 93.31 117 MET A C 1
ATOM 874 O O . MET A 1 117 ? 3.023 -9.248 9.491 1.00 93.31 117 MET A O 1
ATOM 878 N N . ARG A 1 118 ? 4.802 -9.378 10.857 1.00 91.62 118 ARG A N 1
ATOM 879 C CA . ARG A 1 118 ? 5.413 -10.515 10.151 1.00 91.62 118 ARG A CA 1
ATOM 880 C C . ARG A 1 118 ? 4.529 -11.757 10.197 1.00 91.62 118 ARG A C 1
ATOM 882 O O . ARG A 1 118 ? 4.413 -12.435 9.179 1.00 91.62 118 ARG A O 1
ATOM 889 N N . ALA A 1 119 ? 3.903 -12.047 11.336 1.00 93.88 119 ALA A N 1
ATOM 890 C CA . ALA A 1 119 ? 2.989 -13.175 11.484 1.00 93.88 119 ALA A CA 1
ATOM 891 C C . ALA A 1 119 ? 1.753 -13.023 10.581 1.00 93.88 119 ALA A C 1
ATOM 893 O O . ALA A 1 119 ? 1.424 -13.945 9.837 1.00 93.88 119 ALA A O 1
ATOM 894 N N . LEU A 1 120 ? 1.126 -11.841 10.567 1.00 95.38 120 LEU A N 1
ATOM 895 C CA . LEU A 1 120 ? -0.022 -11.537 9.707 1.00 95.38 120 LEU A CA 1
ATOM 896 C C . LEU A 1 120 ? 0.340 -11.633 8.219 1.00 95.38 120 LEU A C 1
ATOM 898 O O . LEU A 1 120 ? -0.429 -12.166 7.414 1.00 95.38 120 LEU A O 1
ATOM 902 N N . ARG A 1 121 ? 1.527 -11.145 7.845 1.00 92.75 121 ARG A N 1
ATOM 903 C CA . ARG A 1 121 ? 2.050 -11.262 6.482 1.00 92.75 121 ARG A CA 1
ATOM 904 C C . ARG A 1 121 ? 2.306 -12.714 6.092 1.00 92.75 121 ARG A C 1
ATOM 906 O O . ARG A 1 121 ? 1.904 -13.112 5.004 1.00 92.75 121 ARG A O 1
ATOM 913 N N . ALA A 1 122 ? 2.948 -13.498 6.956 1.00 92.19 122 ALA A N 1
ATOM 914 C CA . ALA A 1 122 ? 3.229 -14.909 6.699 1.00 92.19 122 ALA A CA 1
ATOM 915 C C . ALA A 1 122 ? 1.939 -15.729 6.517 1.00 92.19 122 ALA A C 1
ATOM 917 O O . ALA A 1 122 ? 1.857 -16.520 5.580 1.00 92.19 122 ALA A O 1
ATOM 918 N N . ASP A 1 123 ? 0.919 -15.482 7.346 1.00 93.56 123 ASP A N 1
ATOM 919 C CA . ASP A 1 123 ? -0.421 -16.076 7.203 1.00 93.56 123 ASP A CA 1
ATOM 920 C C . ASP A 1 123 ? -1.079 -15.705 5.862 1.00 93.56 123 ASP A C 1
ATOM 922 O O . ASP A 1 123 ? -1.692 -16.537 5.191 1.00 93.56 123 ASP A O 1
ATOM 926 N N . SER A 1 124 ? -0.898 -14.456 5.429 1.00 93.50 124 SER A N 1
ATOM 927 C CA . SER A 1 124 ? -1.471 -13.953 4.177 1.00 93.50 124 SER A CA 1
ATOM 928 C C . SER A 1 124 ? -0.750 -14.473 2.931 1.00 93.50 124 SER A C 1
ATOM 930 O O . SER A 1 124 ? -1.383 -14.625 1.885 1.00 93.50 124 SER A O 1
ATOM 932 N N . LEU A 1 125 ? 0.556 -14.744 3.029 1.00 92.56 125 LEU A N 1
ATOM 933 C CA . LEU A 1 125 ? 1.383 -15.153 1.896 1.00 92.56 125 LEU A CA 1
ATOM 934 C C . LEU A 1 125 ? 0.876 -16.468 1.296 1.00 92.56 125 LEU A C 1
ATOM 936 O O . LEU A 1 125 ? 0.503 -16.492 0.129 1.00 92.56 125 LEU A O 1
ATOM 940 N N . GLY A 1 126 ? 0.764 -17.541 2.083 1.00 89.56 126 GLY A N 1
ATOM 941 C CA . GLY A 1 126 ? 0.263 -18.829 1.591 1.00 89.56 126 GLY A CA 1
ATOM 942 C C . GLY A 1 126 ? 0.961 -19.287 0.298 1.00 89.56 126 GLY A C 1
ATOM 943 O O . GLY A 1 126 ? 2.166 -19.507 0.294 1.00 89.56 126 GLY A O 1
ATOM 944 N N . ALA A 1 127 ? 0.193 -19.428 -0.790 1.00 91.31 127 ALA A N 1
ATOM 945 C CA . ALA A 1 127 ? 0.685 -19.777 -2.133 1.00 91.31 127 ALA A CA 1
ATOM 946 C C . ALA A 1 127 ? 0.838 -18.560 -3.075 1.00 91.31 127 ALA A C 1
ATOM 948 O O . ALA A 1 127 ? 0.892 -18.726 -4.290 1.00 91.31 127 ALA A O 1
ATOM 949 N N . ASN A 1 128 ? 0.791 -17.345 -2.532 1.00 94.81 128 ASN A N 1
ATOM 950 C CA . ASN A 1 128 ? 0.995 -16.098 -3.262 1.00 94.81 128 ASN A CA 1
ATOM 951 C C . ASN A 1 128 ? 2.493 -15.757 -3.298 1.00 94.81 128 ASN A C 1
ATOM 953 O O . ASN A 1 128 ? 3.232 -16.109 -2.380 1.00 94.81 128 ASN A O 1
ATOM 957 N N . ASP A 1 129 ? 2.924 -15.043 -4.334 1.00 93.19 129 ASP A N 1
ATOM 958 C CA . ASP A 1 129 ? 4.319 -14.626 -4.521 1.00 93.19 129 ASP A CA 1
ATOM 959 C C . ASP A 1 129 ? 4.697 -13.495 -3.553 1.00 93.19 129 ASP A C 1
ATOM 961 O O . ASP A 1 129 ? 5.815 -13.425 -3.037 1.00 93.19 129 ASP A O 1
ATOM 965 N N . HIS A 1 130 ? 3.723 -12.629 -3.258 1.00 92.31 130 HIS A N 1
ATOM 966 C CA . HIS A 1 130 ? 3.881 -11.469 -2.389 1.00 92.31 130 HIS A CA 1
ATOM 967 C C . HIS A 1 130 ? 2.698 -11.314 -1.440 1.00 92.31 130 HIS A C 1
ATOM 969 O O . HIS A 1 130 ? 1.600 -11.822 -1.682 1.00 92.31 130 HIS A O 1
ATOM 975 N N . ALA A 1 131 ? 2.921 -10.564 -0.363 1.00 93.62 131 ALA A N 1
ATOM 976 C CA . ALA A 1 131 ? 1.884 -10.201 0.587 1.00 93.62 131 ALA A CA 1
ATOM 977 C C . ALA A 1 131 ? 2.005 -8.725 0.968 1.00 93.62 131 ALA A C 1
ATOM 979 O O . ALA A 1 131 ? 3.073 -8.256 1.374 1.00 93.62 131 ALA A O 1
ATOM 980 N N . VAL A 1 132 ? 0.879 -8.028 0.849 1.00 94.31 132 VAL A N 1
ATOM 981 C CA . VAL A 1 132 ? 0.668 -6.638 1.243 1.00 94.31 132 VAL A CA 1
ATOM 982 C C . VAL A 1 132 ? -0.401 -6.603 2.325 1.00 94.31 132 VAL A C 1
ATOM 984 O O . VAL A 1 132 ? -1.492 -7.158 2.159 1.00 94.31 132 VAL A O 1
ATOM 987 N N . ILE A 1 133 ? -0.092 -5.936 3.433 1.00 96.69 133 ILE A N 1
ATOM 988 C CA . ILE A 1 133 ? -1.051 -5.687 4.508 1.00 96.69 133 ILE A CA 1
ATOM 989 C C . ILE A 1 133 ? -1.576 -4.256 4.385 1.00 96.69 133 ILE A C 1
ATOM 991 O O . ILE A 1 133 ? -0.801 -3.318 4.239 1.00 96.69 133 ILE A O 1
ATOM 995 N N . VAL A 1 134 ? -2.891 -4.071 4.468 1.00 97.19 134 VAL A N 1
ATOM 996 C CA . VAL A 1 134 ? -3.533 -2.750 4.446 1.00 97.19 134 VAL A CA 1
ATOM 997 C C . VAL A 1 134 ? -4.384 -2.597 5.697 1.00 97.19 134 VAL A C 1
ATOM 999 O O . VAL A 1 134 ? -5.380 -3.297 5.864 1.00 97.19 134 VAL A O 1
ATOM 1002 N N . LEU A 1 135 ? -4.010 -1.677 6.575 1.00 97.06 135 LEU A N 1
ATOM 1003 C CA . LEU A 1 135 ? -4.747 -1.354 7.788 1.00 97.06 135 LEU A CA 1
ATOM 1004 C C . LEU A 1 135 ? -5.606 -0.116 7.544 1.00 97.06 135 LEU A C 1
ATOM 1006 O O . LEU A 1 135 ? -5.094 0.943 7.197 1.00 97.06 135 LEU A O 1
ATOM 1010 N N . TRP A 1 136 ? -6.908 -0.235 7.764 1.00 96.44 136 TRP A N 1
ATOM 1011 C CA . TRP A 1 136 ? -7.839 0.888 7.785 1.00 96.44 136 TRP A CA 1
ATOM 1012 C C . TRP A 1 136 ? -8.285 1.145 9.207 1.00 96.44 136 TRP A C 1
ATOM 1014 O O . TRP A 1 136 ? -8.663 0.212 9.910 1.00 96.44 136 TRP A O 1
ATOM 1024 N N . THR A 1 137 ? -8.285 2.401 9.626 1.00 94.19 137 THR A N 1
ATOM 1025 C CA . THR A 1 137 ? -8.590 2.748 11.011 1.00 94.19 137 THR A CA 1
ATOM 1026 C C . THR A 1 137 ? -9.318 4.079 11.116 1.00 94.19 137 THR A C 1
ATOM 1028 O O . THR A 1 137 ? -9.118 4.957 10.289 1.00 94.19 137 THR A O 1
ATOM 1031 N N . ARG A 1 138 ? -10.164 4.257 12.137 1.00 89.44 138 ARG A N 1
ATOM 1032 C CA . ARG A 1 138 ? -10.710 5.580 12.503 1.00 89.44 138 ARG A CA 1
ATOM 1033 C C . ARG A 1 138 ? -9.831 6.339 13.493 1.00 89.44 138 ARG A C 1
ATOM 1035 O O . ARG A 1 138 ? -10.130 7.483 13.826 1.00 89.44 138 ARG A O 1
ATOM 1042 N N . TYR A 1 139 ? -8.788 5.691 13.999 1.00 87.69 139 TYR A N 1
ATOM 1043 C CA . TYR A 1 139 ? -7.773 6.343 14.806 1.00 87.69 139 TYR A CA 1
ATOM 1044 C C . TYR A 1 139 ? -6.921 7.249 13.910 1.00 87.69 139 TYR A C 1
ATOM 1046 O O . TYR A 1 139 ? -6.650 6.929 12.754 1.00 87.69 139 TYR A O 1
ATOM 1054 N N . GLU A 1 140 ? -6.517 8.403 14.428 1.00 80.50 140 GLU A N 1
ATOM 1055 C CA . GLU A 1 140 ? -5.739 9.370 13.656 1.00 80.50 140 GLU A CA 1
ATOM 1056 C C . GLU A 1 140 ? -4.265 8.941 13.580 1.00 80.50 140 GLU A C 1
ATOM 1058 O O . GLU A 1 140 ? -3.573 8.908 14.599 1.00 80.50 140 GLU A O 1
ATOM 1063 N N . CYS A 1 141 ? -3.773 8.631 12.376 1.00 77.88 141 CYS A N 1
ATOM 1064 C CA . CYS A 1 141 ? -2.409 8.132 12.154 1.00 77.88 141 CYS A CA 1
ATOM 1065 C C . CYS A 1 141 ? -1.337 9.239 12.079 1.00 77.88 141 CYS A C 1
ATOM 1067 O O . CYS A 1 141 ? -0.171 8.944 11.861 1.00 77.88 141 CYS A O 1
ATOM 1069 N N . GLY A 1 142 ? -1.696 10.519 12.250 1.00 72.62 142 GLY A N 1
ATOM 1070 C CA . GLY A 1 142 ? -0.772 11.657 12.074 1.00 72.62 142 GLY A CA 1
ATOM 1071 C C . GLY A 1 142 ? -0.616 12.090 10.613 1.00 72.62 142 GLY A C 1
ATOM 1072 O O . GLY A 1 142 ? -0.521 13.280 10.347 1.00 72.62 142 GLY A O 1
ATOM 1073 N N . TRP A 1 143 ? -0.734 11.148 9.677 1.00 79.06 143 TRP A N 1
ATOM 1074 C CA . TRP A 1 143 ? -0.893 11.392 8.244 1.00 79.06 143 TRP A CA 1
ATOM 1075 C C . TRP A 1 143 ? -2.060 10.566 7.678 1.00 79.06 143 TRP A C 1
ATOM 1077 O O . TRP A 1 143 ? -2.554 9.643 8.335 1.00 79.06 143 TRP A O 1
ATOM 1087 N N . VAL A 1 144 ? -2.559 10.918 6.487 1.00 81.81 144 VAL A N 1
ATOM 1088 C CA . VAL A 1 144 ? -3.774 10.289 5.934 1.00 81.81 144 VAL A CA 1
ATOM 1089 C C . VAL A 1 144 ? -3.563 8.831 5.529 1.00 81.81 144 VAL A C 1
ATOM 1091 O O . VAL A 1 144 ? -4.486 8.026 5.691 1.00 81.81 144 VAL A O 1
ATOM 1094 N N . ALA A 1 145 ? -2.372 8.503 5.027 1.00 88.81 145 ALA A N 1
ATOM 1095 C CA . ALA A 1 145 ? -1.977 7.176 4.582 1.00 88.81 145 ALA A CA 1
ATOM 1096 C C . ALA A 1 145 ? -0.451 7.044 4.631 1.00 88.81 145 ALA A C 1
ATOM 1098 O O . ALA A 1 145 ? 0.227 7.965 4.208 1.00 88.81 145 ALA A O 1
ATOM 1099 N N . THR A 1 146 ? 0.082 5.933 5.130 1.00 88.19 146 THR A N 1
ATOM 1100 C CA . THR A 1 146 ? 1.534 5.724 5.198 1.00 88.19 146 THR A CA 1
ATOM 1101 C C . THR A 1 146 ? 1.891 4.298 4.817 1.00 88.19 146 THR A C 1
ATOM 1103 O O . THR A 1 146 ? 1.324 3.355 5.374 1.00 88.19 146 THR A O 1
ATOM 1106 N N . ALA A 1 147 ? 2.881 4.130 3.949 1.00 90.75 147 ALA A N 1
ATOM 1107 C CA . ALA A 1 147 ? 3.560 2.870 3.703 1.00 90.75 147 ALA A CA 1
ATOM 1108 C C . ALA A 1 147 ? 4.722 2.654 4.683 1.00 90.75 147 ALA A C 1
ATOM 1110 O O . ALA A 1 147 ? 5.511 3.545 4.999 1.00 90.75 147 ALA A O 1
ATOM 1111 N N . VAL A 1 148 ? 4.828 1.435 5.198 1.00 86.12 148 VAL A N 1
ATOM 1112 C CA . VAL A 1 148 ? 5.876 1.003 6.117 1.00 86.12 148 VAL A CA 1
ATOM 1113 C C . VAL A 1 148 ? 6.618 -0.144 5.474 1.00 86.12 148 VAL A C 1
ATOM 1115 O O . VAL A 1 148 ? 6.213 -1.304 5.550 1.00 86.12 148 VAL A O 1
ATOM 1118 N N . ASP A 1 149 ? 7.713 0.215 4.824 1.00 76.19 149 ASP A N 1
ATOM 1119 C CA . ASP A 1 149 ? 8.555 -0.682 4.056 1.00 76.19 149 ASP A CA 1
ATOM 1120 C C . ASP A 1 149 ? 9.149 -1.811 4.919 1.00 76.19 149 ASP A C 1
ATOM 1122 O O . ASP A 1 149 ? 9.108 -2.977 4.529 1.00 76.19 149 ASP A O 1
ATOM 1126 N N . GLU A 1 150 ? 9.619 -1.508 6.133 1.00 74.00 150 GLU A N 1
ATOM 1127 C CA . GLU A 1 150 ? 10.227 -2.488 7.046 1.00 74.00 150 GLU A CA 1
ATOM 1128 C C . GLU A 1 150 ? 9.316 -3.702 7.315 1.00 74.00 150 GLU A C 1
ATOM 1130 O O . GLU A 1 150 ? 9.782 -4.837 7.476 1.00 74.00 150 GLU A O 1
ATOM 1135 N N . PHE A 1 151 ? 8.001 -3.481 7.315 1.00 72.31 151 PHE A N 1
ATOM 1136 C CA . PHE A 1 151 ? 7.004 -4.493 7.656 1.00 72.31 151 PHE A CA 1
ATOM 1137 C C . PHE A 1 151 ? 5.978 -4.752 6.543 1.00 72.31 151 PHE A C 1
ATOM 1139 O O . PHE A 1 151 ? 5.018 -5.488 6.767 1.00 72.31 151 PHE A O 1
ATOM 1146 N N . ALA A 1 152 ? 6.196 -4.178 5.356 1.00 82.06 152 ALA A N 1
ATOM 1147 C CA . ALA A 1 152 ? 5.369 -4.332 4.162 1.00 82.06 152 ALA A CA 1
ATOM 1148 C C . ALA A 1 152 ? 3.858 -4.092 4.397 1.00 82.06 152 ALA A C 1
ATOM 1150 O O . ALA A 1 152 ? 3.016 -4.872 3.931 1.00 82.06 152 ALA A O 1
ATOM 1151 N N . TYR A 1 153 ? 3.507 -3.020 5.120 1.00 92.50 153 TYR A N 1
ATOM 1152 C CA . TYR A 1 153 ? 2.108 -2.628 5.328 1.00 92.50 153 TYR A CA 1
ATOM 1153 C C . TYR A 1 153 ? 1.830 -1.166 4.995 1.00 92.50 153 TYR A C 1
ATOM 1155 O O . TYR A 1 153 ? 2.700 -0.315 5.138 1.00 92.50 153 TYR A O 1
ATOM 1163 N N . CYS A 1 154 ? 0.587 -0.875 4.622 1.00 93.62 154 CYS A N 1
ATOM 1164 C CA . CYS A 1 154 ? 0.040 0.476 4.558 1.00 93.62 154 CYS A CA 1
ATOM 1165 C C . CYS A 1 154 ? -0.930 0.693 5.725 1.00 93.62 154 CYS A C 1
ATOM 1167 O O . CYS A 1 154 ? -1.718 -0.203 6.034 1.00 93.62 154 CYS A O 1
ATOM 1169 N N . ALA A 1 155 ? -0.932 1.871 6.342 1.00 92.81 155 ALA A N 1
ATOM 1170 C CA . ALA A 1 155 ? -1.972 2.298 7.279 1.00 92.81 155 ALA A CA 1
ATOM 1171 C C . ALA A 1 155 ? -2.706 3.519 6.731 1.00 92.81 155 ALA A C 1
ATOM 1173 O O . ALA A 1 155 ? -2.068 4.466 6.293 1.00 92.81 155 ALA A O 1
ATOM 1174 N N . LEU A 1 156 ? -4.040 3.498 6.762 1.00 92.56 156 LEU A N 1
ATOM 1175 C CA . LEU A 1 156 ? -4.905 4.556 6.246 1.00 92.56 156 LEU A CA 1
ATOM 1176 C C . LEU A 1 156 ? -5.942 4.964 7.291 1.00 92.56 156 LEU A C 1
ATOM 1178 O O . LEU A 1 156 ? -6.604 4.124 7.909 1.00 92.56 156 LEU A O 1
ATOM 1182 N N . SER A 1 157 ? -6.107 6.274 7.449 1.00 88.69 157 SER A N 1
ATOM 1183 C CA . SER A 1 157 ? -7.077 6.873 8.368 1.00 88.69 157 SER A CA 1
ATOM 1184 C C . SER A 1 157 ? -8.450 7.073 7.710 1.00 88.69 157 SER A C 1
ATOM 1186 O O . SER A 1 157 ? -8.563 7.378 6.523 1.00 88.69 157 SER A O 1
ATOM 1188 N N . TRP A 1 158 ? -9.524 6.896 8.480 1.00 87.38 158 TRP A N 1
ATOM 1189 C CA . TRP A 1 158 ? -10.909 7.047 8.044 1.00 87.38 158 TRP A CA 1
ATOM 1190 C C . TRP A 1 158 ? -11.682 8.069 8.900 1.00 87.38 158 TRP A C 1
ATOM 1192 O O . TRP A 1 158 ? -11.736 7.931 10.125 1.00 87.38 158 TRP A O 1
ATOM 1202 N N . PRO A 1 159 ? -12.412 9.012 8.274 1.00 80.00 159 PRO A N 1
ATOM 1203 C CA . PRO A 1 159 ? -12.417 9.282 6.836 1.00 80.00 159 PRO A CA 1
ATOM 1204 C C . PRO A 1 159 ? -11.065 9.855 6.384 1.00 80.00 159 PRO A C 1
ATOM 1206 O O . PRO A 1 159 ? -10.451 10.611 7.127 1.00 80.00 159 PRO A O 1
ATOM 1209 N N . MET A 1 160 ? -10.647 9.565 5.144 1.00 72.00 160 MET A N 1
ATOM 1210 C CA . MET A 1 160 ? -9.471 10.189 4.503 1.00 72.00 160 MET A CA 1
ATOM 1211 C C . MET A 1 160 ? -9.749 11.651 4.115 1.00 72.00 160 MET A C 1
ATOM 1213 O O . MET A 1 160 ? -9.551 12.058 2.970 1.00 72.00 160 MET A O 1
ATOM 1217 N N . PHE A 1 161 ? -10.334 12.421 5.028 1.00 63.62 161 PHE A N 1
ATOM 1218 C CA . PHE A 1 161 ? -10.573 13.836 4.830 1.00 63.62 161 PHE A CA 1
ATOM 1219 C C . PHE A 1 161 ? -9.529 14.613 5.602 1.00 63.62 161 PHE A C 1
ATOM 1221 O O . PHE A 1 161 ? -9.530 14.618 6.831 1.00 63.62 161 PHE A O 1
ATOM 1228 N N . ASP A 1 162 ? -8.692 15.318 4.860 1.00 62.41 162 ASP A N 1
ATOM 1229 C CA . ASP A 1 162 ? -7.801 16.301 5.433 1.00 62.41 162 ASP A CA 1
ATOM 1230 C C . ASP A 1 162 ? -7.993 17.618 4.682 1.00 62.41 162 ASP A C 1
ATOM 1232 O O . ASP A 1 162 ? -7.651 17.766 3.508 1.00 62.41 162 ASP A O 1
ATOM 1236 N N . ALA A 1 163 ? -8.597 18.584 5.375 1.00 56.19 163 ALA A N 1
ATOM 1237 C CA . ALA A 1 163 ? -8.849 19.918 4.842 1.00 56.19 163 ALA A CA 1
ATOM 1238 C C . ALA A 1 163 ? -7.557 20.656 4.444 1.00 56.19 163 ALA A C 1
ATOM 1240 O O . ALA A 1 163 ? -7.636 21.634 3.705 1.00 56.19 163 ALA A O 1
ATOM 1241 N N . ARG A 1 164 ? -6.394 20.207 4.933 1.00 55.53 164 ARG A N 1
ATOM 1242 C CA . ARG A 1 164 ? -5.091 20.857 4.746 1.00 55.53 164 ARG A CA 1
ATOM 1243 C C . ARG A 1 164 ? -4.388 20.371 3.487 1.00 55.53 164 ARG A C 1
ATOM 1245 O O . ARG A 1 164 ? -3.831 21.178 2.756 1.00 55.53 164 ARG A O 1
ATOM 1252 N N . THR A 1 165 ? -4.462 19.074 3.210 1.00 59.69 165 THR A N 1
ATOM 1253 C CA . THR A 1 165 ? -3.921 18.461 1.984 1.00 59.69 165 THR A CA 1
ATOM 1254 C C . THR A 1 165 ? -4.922 18.491 0.831 1.00 59.69 165 THR A C 1
ATOM 1256 O O . THR A 1 165 ? -4.556 18.317 -0.326 1.00 59.69 165 THR A O 1
ATOM 1259 N N . GLY A 1 166 ? -6.207 18.704 1.131 1.00 62.06 166 GLY A N 1
ATOM 1260 C CA . GLY A 1 166 ? -7.275 18.645 0.141 1.00 62.06 166 GLY A CA 1
ATOM 1261 C C . GLY A 1 166 ? -7.638 17.218 -0.272 1.00 62.06 166 GLY A C 1
ATOM 1262 O O . GLY A 1 166 ? -8.467 17.061 -1.172 1.00 62.06 166 GLY A O 1
ATOM 1263 N N . PHE A 1 167 ? -7.078 16.189 0.385 1.00 69.06 167 PHE A N 1
ATOM 1264 C CA . PHE A 1 167 ? -7.449 14.800 0.137 1.00 69.06 167 PHE A CA 1
ATOM 1265 C C . PHE A 1 167 ? -8.923 14.570 0.460 1.00 69.06 167 PHE A C 1
ATOM 1267 O O . PHE A 1 167 ? -9.469 15.023 1.474 1.00 69.06 167 PHE A O 1
ATOM 1274 N N . ARG A 1 168 ? -9.591 13.864 -0.452 1.00 76.94 168 ARG A N 1
ATOM 1275 C CA . ARG A 1 168 ? -11.009 13.529 -0.344 1.00 76.94 168 ARG A CA 1
ATOM 1276 C C . ARG A 1 168 ? -11.177 12.029 -0.477 1.00 76.94 168 ARG A C 1
ATOM 1278 O O . ARG A 1 168 ? -10.371 11.343 -1.092 1.00 76.94 168 ARG A O 1
ATOM 1285 N N . LEU A 1 169 ? -12.316 11.526 -0.015 1.00 78.38 169 LEU A N 1
ATOM 1286 C CA . LEU A 1 169 ? -12.677 10.117 -0.197 1.00 78.38 169 LEU A CA 1
ATOM 1287 C C . LEU A 1 169 ? -12.621 9.661 -1.668 1.00 78.38 169 LEU A C 1
ATOM 1289 O O . LEU A 1 169 ? -12.359 8.493 -1.929 1.00 78.38 169 LEU A O 1
ATOM 1293 N N . ASN A 1 170 ? -12.808 10.572 -2.628 1.00 83.00 170 ASN A N 1
ATOM 1294 C CA . ASN A 1 170 ? -12.716 10.253 -4.054 1.00 83.00 170 ASN A CA 1
ATOM 1295 C C . ASN A 1 170 ? -11.274 10.008 -4.538 1.00 83.00 170 ASN A C 1
ATOM 1297 O O . ASN A 1 170 ? -11.100 9.296 -5.520 1.00 83.00 170 ASN A O 1
ATOM 1301 N N . SER A 1 171 ? -10.257 10.564 -3.869 1.00 88.50 171 SER A N 1
ATOM 1302 C CA . SER A 1 171 ? -8.841 10.310 -4.177 1.00 88.50 171 SER A CA 1
ATOM 1303 C C . SER A 1 171 ? -8.267 9.127 -3.392 1.00 88.50 171 SER A C 1
ATOM 1305 O O . SER A 1 171 ? -7.163 8.687 -3.686 1.00 88.50 171 SER A O 1
ATOM 1307 N N . ALA A 1 172 ? -9.011 8.568 -2.432 1.00 91.38 172 ALA A N 1
ATOM 1308 C CA . ALA A 1 172 ? -8.565 7.441 -1.611 1.00 91.38 172 ALA A CA 1
ATOM 1309 C C . ALA A 1 172 ? -8.054 6.224 -2.415 1.00 91.38 172 ALA A C 1
ATOM 1311 O O . ALA A 1 172 ? -7.045 5.649 -2.012 1.00 91.38 172 ALA A O 1
ATOM 1312 N N . PRO A 1 173 ? -8.665 5.829 -3.556 1.00 95.00 173 PRO A N 1
ATOM 1313 C CA . PRO A 1 173 ? -8.123 4.736 -4.364 1.00 95.00 173 PRO A CA 1
ATOM 1314 C C . PRO A 1 173 ? -6.743 5.039 -4.954 1.00 95.00 173 PRO A C 1
ATOM 1316 O O . PRO A 1 173 ? -5.916 4.139 -5.046 1.00 95.00 173 PRO A O 1
ATOM 1319 N N . LEU A 1 174 ? -6.498 6.296 -5.340 1.00 94.75 174 LEU A N 1
ATOM 1320 C CA . LEU A 1 174 ? -5.214 6.739 -5.887 1.00 94.75 174 LEU A CA 1
ATOM 1321 C C . LEU A 1 174 ? -4.147 6.749 -4.800 1.00 94.75 174 LEU A C 1
ATOM 1323 O O . LEU A 1 174 ? -3.069 6.215 -5.015 1.00 94.75 174 LEU A O 1
ATOM 1327 N N . VAL A 1 175 ? -4.487 7.268 -3.618 1.00 93.38 175 VAL A N 1
ATOM 1328 C CA . VAL A 1 175 ? -3.587 7.258 -2.460 1.00 93.38 175 VAL A CA 1
ATOM 1329 C C . VAL A 1 175 ? -3.229 5.826 -2.073 1.00 93.38 175 VAL A C 1
ATOM 1331 O O . VAL A 1 175 ? -2.061 5.510 -1.935 1.00 93.38 175 VAL A O 1
ATOM 1334 N N . LEU A 1 176 ? -4.196 4.909 -1.972 1.00 95.56 176 LEU A N 1
ATOM 1335 C CA . LEU A 1 176 ? -3.862 3.519 -1.655 1.00 95.56 176 LEU A CA 1
ATOM 1336 C C . LEU A 1 176 ? -3.017 2.853 -2.755 1.00 95.56 176 LEU A C 1
ATOM 1338 O O . LEU A 1 176 ? -2.111 2.092 -2.438 1.00 95.56 176 LEU A O 1
ATOM 1342 N N . ALA A 1 177 ? -3.287 3.122 -4.036 1.00 97.12 177 ALA A N 1
ATOM 1343 C CA . ALA A 1 177 ? -2.453 2.609 -5.123 1.00 97.12 177 ALA A CA 1
ATOM 1344 C C . ALA A 1 177 ? -1.011 3.148 -5.036 1.00 97.12 177 ALA A C 1
ATOM 1346 O O . ALA A 1 177 ? -0.071 2.381 -5.217 1.00 97.12 177 ALA A O 1
ATOM 1347 N N . HIS A 1 178 ? -0.857 4.429 -4.698 1.00 96.12 178 HIS A N 1
ATOM 1348 C CA . HIS A 1 178 ? 0.419 5.092 -4.436 1.00 96.12 178 HIS A CA 1
ATOM 1349 C C . HIS A 1 178 ? 1.167 4.439 -3.259 1.00 96.12 178 HIS A C 1
ATOM 1351 O O . HIS A 1 178 ? 2.302 3.997 -3.420 1.00 96.12 178 HIS A O 1
ATOM 1357 N N . GLU A 1 179 ? 0.504 4.247 -2.113 1.00 95.00 179 GLU A N 1
ATOM 1358 C CA . GLU A 1 179 ? 1.122 3.593 -0.950 1.00 95.00 179 GLU A CA 1
ATOM 1359 C C . GLU A 1 179 ? 1.538 2.145 -1.236 1.00 95.00 179 GLU A C 1
ATOM 1361 O O . GLU A 1 179 ? 2.552 1.669 -0.725 1.00 95.00 179 GLU A O 1
ATOM 1366 N N . ILE A 1 180 ? 0.777 1.423 -2.066 1.00 96.06 180 ILE A N 1
ATOM 1367 C CA . ILE A 1 180 ? 1.159 0.073 -2.486 1.00 96.06 180 ILE A CA 1
ATOM 1368 C C . ILE A 1 180 ? 2.479 0.115 -3.263 1.00 96.06 180 ILE A C 1
ATOM 1370 O O . ILE A 1 180 ? 3.325 -0.737 -3.005 1.00 96.06 180 ILE A O 1
ATOM 1374 N N . CYS A 1 181 ? 2.706 1.092 -4.149 1.00 96.19 181 CYS A N 1
ATOM 1375 C CA . CYS A 1 181 ? 3.967 1.218 -4.892 1.00 96.19 181 CYS A CA 1
ATOM 1376 C C . CYS A 1 181 ? 5.185 1.366 -3.964 1.00 96.19 181 CYS A C 1
ATOM 1378 O O . CYS A 1 181 ? 6.219 0.736 -4.209 1.00 96.19 181 CYS A O 1
ATOM 1380 N N . HIS A 1 182 ? 5.062 2.107 -2.857 1.00 94.75 182 HIS A N 1
ATOM 1381 C CA . HIS A 1 182 ? 6.128 2.203 -1.851 1.00 94.75 182 HIS A CA 1
ATOM 1382 C C . HIS A 1 182 ? 6.498 0.847 -1.238 1.00 94.75 182 HIS A C 1
ATOM 1384 O O . HIS A 1 182 ? 7.673 0.587 -0.974 1.00 94.75 182 HIS A O 1
ATOM 1390 N N . LEU A 1 183 ? 5.535 -0.068 -1.069 1.00 94.06 183 LEU A N 1
ATOM 1391 C CA . LEU A 1 183 ? 5.811 -1.420 -0.561 1.00 94.06 183 LEU A CA 1
ATOM 1392 C C . LEU A 1 183 ? 6.612 -2.296 -1.532 1.00 94.06 183 LEU A C 1
ATOM 1394 O O . LEU A 1 183 ? 7.049 -3.375 -1.134 1.00 94.06 183 LEU A O 1
ATOM 1398 N N . PHE A 1 184 ? 6.807 -1.843 -2.772 1.00 93.81 184 PHE A N 1
ATOM 1399 C CA . PHE A 1 184 ? 7.689 -2.451 -3.774 1.00 93.81 184 PHE A CA 1
ATOM 1400 C C . PHE A 1 184 ? 8.918 -1.576 -4.065 1.00 93.81 184 PHE A C 1
ATOM 1402 O O . PHE A 1 184 ? 9.700 -1.863 -4.965 1.00 93.81 184 PHE A O 1
ATOM 1409 N N . GLY A 1 185 ? 9.134 -0.534 -3.257 1.00 92.31 185 GLY A N 1
ATOM 1410 C CA . GLY A 1 185 ? 10.340 0.280 -3.277 1.00 92.31 185 GLY A CA 1
ATOM 1411 C C . GLY A 1 185 ? 10.308 1.477 -4.220 1.00 92.31 185 GLY A C 1
ATOM 1412 O O . GLY A 1 185 ? 11.366 2.070 -4.402 1.00 92.31 185 GLY A O 1
ATOM 1413 N N . ALA A 1 186 ? 9.156 1.850 -4.787 1.00 94.69 186 ALA A N 1
ATOM 1414 C CA . ALA A 1 186 ? 9.013 3.134 -5.475 1.00 94.69 186 ALA A CA 1
ATOM 1415 C C . ALA A 1 186 ? 9.086 4.286 -4.456 1.00 94.69 186 ALA A C 1
ATOM 1417 O O . ALA A 1 186 ? 8.396 4.215 -3.441 1.00 94.69 186 ALA A O 1
ATOM 1418 N N . PRO A 1 187 ? 9.903 5.327 -4.662 1.00 94.69 187 PRO A N 1
ATOM 1419 C CA . PRO A 1 187 ? 9.921 6.516 -3.821 1.00 94.69 187 PRO A CA 1
ATOM 1420 C C . PRO A 1 187 ? 8.860 7.528 -4.267 1.00 94.69 187 PRO A C 1
ATOM 1422 O O . PRO A 1 187 ? 8.302 7.430 -5.359 1.00 94.69 187 PRO A O 1
ATOM 1425 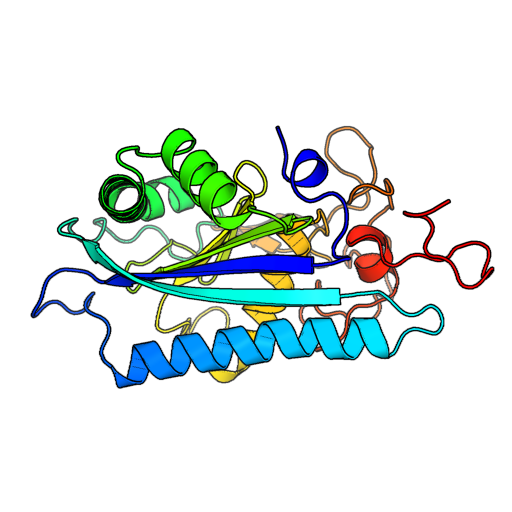N N . ASP A 1 188 ? 8.637 8.545 -3.440 1.00 94.31 188 ASP A N 1
ATOM 1426 C CA . ASP A 1 188 ? 7.932 9.748 -3.875 1.00 94.31 188 ASP A CA 1
ATOM 1427 C C . ASP A 1 188 ? 8.719 10.494 -4.960 1.00 94.31 188 ASP A C 1
ATOM 1429 O O . ASP A 1 188 ? 9.951 10.596 -4.931 1.00 94.31 188 ASP A O 1
ATOM 1433 N N . GLU A 1 189 ? 7.990 11.068 -5.912 1.00 95.75 189 GLU A N 1
ATOM 1434 C CA . GLU A 1 189 ? 8.541 11.861 -7.018 1.00 95.75 189 GLU A CA 1
ATOM 1435 C C . GLU A 1 189 ? 8.340 13.372 -6.817 1.00 95.75 189 GLU A C 1
ATOM 1437 O O . GLU A 1 189 ? 8.689 14.174 -7.685 1.00 95.75 189 GLU A O 1
ATOM 1442 N N . TYR A 1 190 ? 7.781 13.765 -5.671 1.00 90.31 190 TYR A N 1
ATOM 1443 C CA . TYR A 1 190 ? 7.576 15.153 -5.275 1.00 90.31 190 TYR A CA 1
ATOM 1444 C C . TYR A 1 190 ? 8.381 15.499 -4.028 1.00 90.31 190 TYR A C 1
ATOM 1446 O O . TYR A 1 190 ? 8.597 14.674 -3.141 1.00 90.31 190 TYR A O 1
ATOM 1454 N N . SER A 1 191 ? 8.798 16.756 -3.948 1.00 87.12 191 SER A N 1
ATOM 1455 C CA . SER A 1 191 ? 9.341 17.319 -2.716 1.00 87.12 191 SER A CA 1
ATOM 1456 C C . SER A 1 191 ? 8.211 17.548 -1.705 1.00 87.12 191 SER A C 1
ATOM 1458 O O . SER A 1 191 ? 7.217 18.207 -2.015 1.00 87.12 191 SER A O 1
ATOM 1460 N N . ALA A 1 192 ? 8.357 17.021 -0.492 1.00 78.75 192 ALA A N 1
ATOM 1461 C CA . ALA A 1 192 ? 7.411 17.227 0.603 1.00 78.75 192 ALA A CA 1
ATOM 1462 C C . ALA A 1 192 ? 7.888 18.364 1.516 1.00 78.75 192 ALA A C 1
ATOM 1464 O O . ALA A 1 192 ? 9.079 18.645 1.590 1.00 78.75 192 ALA A O 1
ATOM 1465 N N . THR A 1 193 ? 6.979 19.006 2.245 1.00 73.62 193 THR A N 1
ATOM 1466 C CA . THR A 1 193 ? 7.340 19.957 3.307 1.00 73.62 193 THR A CA 1
ATOM 1467 C C . THR A 1 193 ? 6.997 19.328 4.646 1.00 73.62 193 THR A C 1
ATOM 1469 O O . THR A 1 193 ? 5.856 18.921 4.847 1.00 73.62 193 THR A O 1
ATOM 1472 N N . ASP A 1 194 ? 7.962 19.238 5.558 1.00 69.50 194 ASP A N 1
ATOM 1473 C CA . ASP A 1 194 ? 7.731 18.669 6.885 1.00 69.50 194 ASP A CA 1
ATOM 1474 C C . ASP A 1 194 ? 6.975 19.630 7.831 1.00 69.50 194 ASP A C 1
ATOM 1476 O O . ASP A 1 194 ? 6.696 20.786 7.496 1.00 69.50 194 ASP A O 1
ATOM 1480 N N . SER A 1 195 ? 6.672 19.180 9.056 1.00 59.72 195 SER A N 1
ATOM 1481 C CA . SER A 1 195 ? 5.998 19.997 10.087 1.00 59.72 195 SER A CA 1
ATOM 1482 C C . SER A 1 195 ? 6.731 21.281 10.458 1.00 59.72 195 SER A C 1
ATOM 1484 O O . SER A 1 195 ? 6.126 22.197 11.004 1.00 59.72 195 SER A O 1
ATOM 1486 N N . THR A 1 196 ? 8.039 21.348 10.220 1.00 68.44 196 THR A N 1
ATOM 1487 C CA . THR A 1 196 ? 8.863 22.517 10.543 1.00 68.44 196 THR A CA 1
ATOM 1488 C C . THR A 1 196 ? 8.938 23.514 9.387 1.00 68.44 196 THR A C 1
ATOM 1490 O O . THR A 1 196 ? 9.545 24.576 9.528 1.00 68.44 196 THR A O 1
ATOM 1493 N N . GLY A 1 197 ? 8.292 23.206 8.257 1.00 70.81 197 GLY A N 1
ATOM 1494 C CA . GLY A 1 197 ? 8.348 24.008 7.040 1.00 70.81 197 GLY A CA 1
ATOM 1495 C C . GLY A 1 197 ? 9.593 23.737 6.193 1.00 70.81 197 GLY A C 1
ATOM 1496 O O . GLY A 1 197 ? 9.853 24.488 5.251 1.00 70.81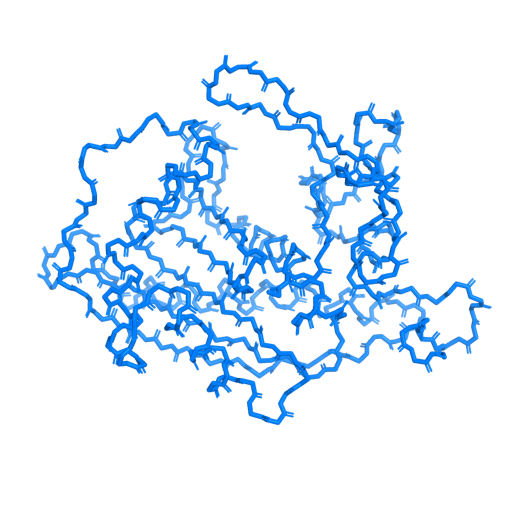 197 GLY A O 1
ATOM 1497 N N . VAL A 1 198 ? 10.369 22.696 6.509 1.00 78.19 198 VAL A N 1
ATOM 1498 C CA . VAL A 1 198 ? 11.553 22.316 5.737 1.00 78.19 198 VAL A CA 1
ATOM 1499 C C . VAL A 1 198 ? 11.117 21.461 4.556 1.00 78.19 198 VAL A C 1
ATOM 1501 O O . VAL A 1 198 ? 10.405 20.471 4.708 1.00 78.19 198 VAL A O 1
ATOM 1504 N N . VAL A 1 199 ? 11.561 21.851 3.362 1.00 81.06 199 VAL A N 1
ATOM 1505 C CA . VAL A 1 199 ? 11.356 21.056 2.152 1.00 81.06 199 VAL A CA 1
ATOM 1506 C C . VAL A 1 199 ? 12.288 19.848 2.205 1.00 81.06 199 VAL A C 1
ATOM 1508 O O . VAL A 1 199 ? 13.509 19.994 2.172 1.00 81.06 199 VAL A O 1
ATOM 1511 N N . VAL A 1 200 ? 11.700 18.662 2.275 1.00 82.44 200 VAL A N 1
ATOM 1512 C CA . VAL A 1 200 ? 12.348 17.374 2.058 1.00 82.44 200 VAL A CA 1
ATOM 1513 C C . VAL A 1 200 ? 12.267 17.086 0.559 1.00 82.44 200 VAL A C 1
ATOM 1515 O O . VAL A 1 200 ? 11.188 16.757 0.059 1.00 82.44 200 VAL A O 1
ATOM 1518 N N . PRO A 1 201 ? 13.366 17.249 -0.196 1.00 86.88 201 PRO A N 1
ATOM 1519 C CA . PRO A 1 201 ? 13.329 16.993 -1.624 1.00 86.88 201 PRO A CA 1
ATOM 1520 C C . PRO A 1 201 ? 13.096 15.504 -1.873 1.00 86.88 201 PRO A C 1
ATOM 1522 O O . PRO A 1 201 ? 13.636 14.656 -1.150 1.00 86.88 201 PRO A O 1
ATOM 1525 N N . CYS A 1 202 ? 12.355 15.178 -2.935 1.00 93.06 202 CYS A N 1
ATOM 1526 C CA . CYS A 1 202 ? 12.466 13.838 -3.498 1.00 93.06 202 CYS A CA 1
ATOM 1527 C C . CYS A 1 202 ? 13.930 13.584 -3.878 1.00 93.06 202 CYS A C 1
ATOM 1529 O O . CYS A 1 202 ? 14.729 14.507 -4.074 1.00 93.06 202 CYS A O 1
ATOM 1531 N N . ARG A 1 203 ? 14.311 12.315 -3.953 1.00 92.75 203 ARG A N 1
ATOM 1532 C CA . ARG A 1 203 ? 15.712 11.931 -4.118 1.00 92.75 203 ARG A CA 1
ATOM 1533 C C . ARG A 1 203 ? 15.895 11.150 -5.394 1.00 92.75 203 ARG A C 1
ATOM 1535 O O . ARG A 1 203 ? 15.053 10.315 -5.689 1.00 92.75 203 ARG A O 1
ATOM 1542 N N . LEU A 1 204 ? 17.001 11.397 -6.098 1.00 95.31 204 LEU A N 1
ATOM 1543 C CA . LEU A 1 204 ? 17.400 10.623 -7.276 1.00 95.31 204 LEU A CA 1
ATOM 1544 C C . LEU A 1 204 ? 17.878 9.208 -6.901 1.00 95.31 204 LEU A C 1
ATOM 1546 O O . LEU A 1 204 ? 17.570 8.257 -7.614 1.00 95.31 204 LEU A O 1
ATOM 1550 N N . LEU A 1 205 ? 18.597 9.091 -5.782 1.00 95.25 205 LEU A N 1
ATOM 1551 C CA . LEU A 1 205 ? 19.145 7.863 -5.193 1.00 95.25 205 LEU A CA 1
ATOM 1552 C C . LEU A 1 205 ? 18.841 7.857 -3.683 1.00 95.25 205 LEU A C 1
ATOM 1554 O O . LEU A 1 205 ? 18.530 8.908 -3.115 1.00 95.25 205 LEU A O 1
ATOM 1558 N N . ASP A 1 206 ? 18.917 6.705 -3.027 1.00 91.31 206 ASP A N 1
ATOM 1559 C CA . ASP A 1 206 ? 18.773 6.602 -1.574 1.00 91.31 206 ASP A CA 1
ATOM 1560 C C . ASP A 1 206 ? 20.023 7.087 -0.806 1.00 91.31 206 ASP A C 1
ATOM 1562 O O . ASP A 1 206 ? 20.988 7.593 -1.384 1.00 91.31 206 ASP A O 1
ATOM 1566 N N . ASP A 1 207 ? 19.997 6.981 0.529 1.00 88.19 207 ASP A N 1
ATOM 1567 C CA . ASP A 1 207 ? 21.086 7.447 1.406 1.00 88.19 207 ASP A CA 1
ATOM 1568 C C . 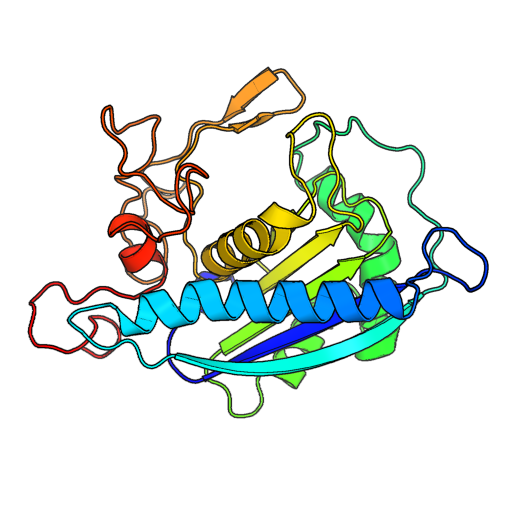ASP A 1 207 ? 22.404 6.681 1.214 1.00 88.19 207 ASP A C 1
ATOM 1570 O O . ASP A 1 207 ? 23.454 7.125 1.685 1.00 88.19 207 ASP A O 1
ATOM 1574 N N . GLN A 1 208 ? 22.364 5.527 0.547 1.00 91.00 208 GLN A N 1
ATOM 1575 C CA . GLN A 1 208 ? 23.528 4.705 0.238 1.00 91.00 208 GLN A CA 1
ATOM 1576 C C . GLN A 1 208 ? 24.056 4.976 -1.178 1.00 91.00 208 GLN A C 1
ATOM 1578 O O . GLN A 1 208 ? 25.108 4.452 -1.546 1.00 91.00 208 GLN A O 1
ATOM 1583 N N . GLY A 1 209 ? 23.381 5.836 -1.947 1.00 93.56 209 GLY A N 1
ATOM 1584 C CA . GLY A 1 209 ? 23.696 6.092 -3.348 1.00 93.56 209 GLY A CA 1
ATOM 1585 C C . GLY A 1 209 ? 23.193 4.995 -4.286 1.00 93.56 209 GLY A C 1
ATOM 1586 O O . GLY A 1 209 ? 23.671 4.919 -5.416 1.00 93.56 209 GLY A O 1
ATOM 1587 N N . GLU A 1 210 ? 22.256 4.161 -3.835 1.00 93.50 210 GLU A N 1
ATOM 1588 C CA . GLU A 1 210 ? 21.603 3.135 -4.645 1.00 93.50 210 GLU A CA 1
ATOM 1589 C C . GLU A 1 210 ? 20.313 3.703 -5.265 1.00 93.50 210 GLU A C 1
ATOM 1591 O O . GLU A 1 210 ? 19.705 4.657 -4.767 1.00 93.50 210 GLU A O 1
ATOM 1596 N N . GLY A 1 211 ? 19.899 3.155 -6.402 1.00 94.12 211 GLY A N 1
ATOM 1597 C CA . GLY A 1 211 ? 18.588 3.416 -6.980 1.00 94.12 211 GLY A CA 1
ATOM 1598 C C . GLY A 1 211 ? 17.473 2.763 -6.164 1.00 94.12 211 GLY A C 1
ATOM 1599 O O . GLY A 1 211 ? 17.686 2.197 -5.096 1.00 94.12 211 GLY A O 1
ATOM 1600 N N . PHE A 1 212 ? 16.245 2.854 -6.666 1.00 93.62 212 PHE A N 1
ATOM 1601 C CA . PHE A 1 212 ? 15.033 2.422 -5.978 1.00 93.62 212 PHE A CA 1
ATOM 1602 C C . PHE A 1 212 ? 14.436 1.138 -6.559 1.00 93.62 212 PHE A C 1
ATOM 1604 O O . PHE A 1 212 ? 14.737 0.726 -7.682 1.00 93.62 212 PHE A O 1
ATOM 1611 N N . GLY A 1 213 ? 13.570 0.488 -5.776 1.00 91.81 213 GLY A N 1
ATOM 1612 C CA . GLY A 1 213 ? 13.049 -0.839 -6.105 1.00 91.81 213 GLY A CA 1
ATOM 1613 C C . GLY A 1 213 ? 14.128 -1.927 -6.134 1.00 91.81 213 GLY A C 1
ATOM 1614 O O . GLY A 1 213 ? 15.282 -1.723 -5.754 1.00 91.81 213 GLY A O 1
ATOM 1615 N N . ARG A 1 214 ? 13.755 -3.131 -6.575 1.00 91.06 214 ARG A N 1
ATOM 1616 C CA . ARG A 1 214 ? 14.697 -4.261 -6.686 1.00 91.06 214 ARG A CA 1
ATOM 1617 C C . ARG A 1 214 ? 15.632 -4.154 -7.896 1.00 91.06 214 ARG A C 1
ATOM 1619 O O . ARG A 1 214 ? 16.704 -4.756 -7.859 1.00 91.06 214 ARG A O 1
ATOM 1626 N N . LEU A 1 215 ? 15.221 -3.406 -8.922 1.00 91.38 215 LEU A N 1
ATOM 1627 C CA . LEU A 1 215 ? 15.993 -3.150 -10.142 1.00 91.38 215 LEU A CA 1
ATOM 1628 C C . LEU A 1 215 ? 17.025 -2.023 -9.991 1.00 91.38 215 LEU A C 1
ATOM 1630 O O . LEU A 1 215 ? 17.697 -1.710 -10.966 1.00 91.38 215 LEU A O 1
ATOM 1634 N N . ASP A 1 216 ? 17.156 -1.432 -8.797 1.00 92.81 216 ASP A N 1
ATOM 1635 C CA . ASP A 1 216 ? 18.151 -0.389 -8.518 1.00 92.81 216 ASP A CA 1
ATOM 1636 C C . ASP A 1 216 ? 18.022 0.823 -9.466 1.00 92.81 216 ASP A C 1
ATOM 1638 O O . ASP A 1 216 ? 18.997 1.383 -9.963 1.00 92.81 216 ASP A O 1
ATOM 1642 N N . PHE A 1 217 ? 16.781 1.225 -9.764 1.00 94.38 217 PHE A N 1
ATOM 1643 C CA . PHE A 1 217 ? 16.495 2.241 -10.776 1.00 94.38 217 PHE A CA 1
ATOM 1644 C C . PHE A 1 217 ? 16.425 3.640 -10.153 1.00 94.38 217 PHE A C 1
ATOM 1646 O O . PHE A 1 217 ? 15.661 3.884 -9.217 1.00 94.38 217 PHE A O 1
ATOM 1653 N N . ALA A 1 218 ? 17.206 4.589 -10.667 1.00 96.56 218 ALA A N 1
ATOM 1654 C CA . ALA A 1 218 ? 17.210 5.958 -1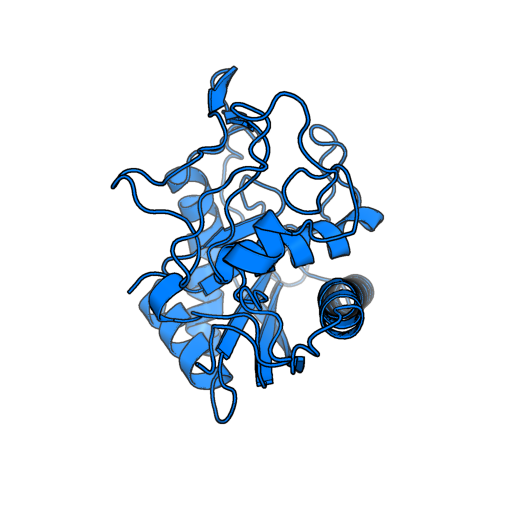0.158 1.00 96.56 218 ALA A CA 1
ATOM 1655 C C . ALA A 1 218 ? 15.832 6.627 -10.317 1.00 96.56 218 ALA A C 1
ATOM 1657 O O . ALA A 1 218 ? 15.128 6.427 -11.306 1.00 96.56 218 ALA A O 1
ATOM 1658 N N . ASN A 1 219 ? 15.440 7.458 -9.356 1.00 96.88 219 ASN A N 1
ATOM 1659 C CA . ASN A 1 219 ? 14.188 8.210 -9.406 1.00 96.88 219 ASN A CA 1
ATOM 1660 C C . ASN A 1 219 ? 14.318 9.451 -10.303 1.00 96.88 219 ASN A C 1
ATOM 1662 O O . ASN A 1 219 ? 14.335 10.596 -9.847 1.00 96.88 219 ASN A O 1
ATOM 1666 N N . ILE A 1 220 ? 14.454 9.213 -11.604 1.00 96.44 220 ILE A N 1
ATOM 1667 C CA . ILE A 1 220 ? 14.657 10.265 -12.606 1.00 96.44 220 ILE A CA 1
ATOM 1668 C C . ILE A 1 220 ? 13.420 11.158 -12.804 1.00 96.44 220 ILE A C 1
ATOM 1670 O O . ILE A 1 220 ? 13.527 12.203 -13.444 1.00 96.44 220 ILE A O 1
ATOM 1674 N N . ASN A 1 221 ? 12.259 10.787 -12.249 1.00 96.75 221 ASN A N 1
ATOM 1675 C CA . ASN A 1 221 ? 11.045 11.603 -12.281 1.00 96.75 221 ASN A CA 1
ATOM 1676 C C . ASN A 1 221 ? 10.882 12.532 -11.067 1.00 96.75 221 ASN A C 1
ATOM 1678 O O . ASN A 1 221 ? 9.898 13.263 -10.976 1.00 96.75 221 ASN A O 1
ATOM 1682 N N . CYS A 1 222 ? 11.849 12.533 -10.148 1.00 96.12 222 CYS A N 1
ATOM 1683 C CA . CYS A 1 222 ? 11.859 13.440 -9.012 1.00 96.12 222 CYS A CA 1
ATOM 1684 C C . CYS A 1 222 ? 11.839 14.914 -9.458 1.00 96.12 222 CYS A C 1
ATOM 1686 O O . CYS A 1 222 ? 12.779 15.389 -10.100 1.00 96.12 222 CYS A O 1
ATOM 1688 N N . ASP A 1 223 ? 10.807 15.658 -9.053 1.00 94.00 223 ASP A N 1
ATOM 1689 C CA . ASP A 1 223 ? 10.601 17.065 -9.418 1.00 94.00 223 ASP A CA 1
ATOM 1690 C C . ASP A 1 223 ? 11.688 18.031 -8.925 1.00 94.00 223 ASP A C 1
ATOM 1692 O O . ASP A 1 223 ? 11.831 19.131 -9.459 1.00 94.00 223 ASP A O 1
ATOM 1696 N N . HIS A 1 224 ? 12.492 17.611 -7.948 1.00 92.81 224 HIS A N 1
ATOM 1697 C CA . HIS A 1 224 ? 13.639 18.372 -7.473 1.00 92.81 224 HIS A CA 1
ATOM 1698 C C . HIS A 1 224 ? 14.817 18.340 -8.458 1.00 92.81 224 HIS A C 1
ATOM 1700 O O . HIS A 1 224 ? 15.563 19.313 -8.564 1.00 92.81 224 HIS A O 1
ATOM 1706 N N . PHE A 1 225 ? 14.996 17.228 -9.180 1.00 90.31 225 PHE A N 1
ATOM 1707 C CA . PHE A 1 225 ? 16.143 16.999 -10.070 1.00 90.31 225 PHE A CA 1
ATOM 1708 C C . PHE A 1 225 ? 15.766 16.968 -11.555 1.00 90.31 225 PHE A C 1
ATOM 1710 O O . PHE A 1 225 ? 16.640 17.111 -12.410 1.00 90.31 225 PHE A O 1
ATOM 1717 N N . ASN A 1 226 ? 14.481 16.814 -11.869 1.00 92.75 226 ASN A N 1
ATOM 1718 C CA . ASN A 1 226 ? 13.956 16.830 -13.223 1.00 92.75 226 ASN A CA 1
ATOM 1719 C C . ASN A 1 226 ? 13.102 18.095 -13.439 1.00 92.75 226 ASN A C 1
ATOM 1721 O O . ASN A 1 226 ? 12.038 18.210 -12.836 1.00 92.75 226 ASN A O 1
ATOM 1725 N N . PRO A 1 227 ? 13.515 19.041 -14.309 1.00 91.00 227 PRO A N 1
ATOM 1726 C CA . PRO A 1 227 ? 12.742 20.256 -14.591 1.00 91.00 227 PRO A CA 1
ATOM 1727 C C . PRO A 1 227 ? 11.440 19.988 -15.367 1.00 91.00 227 PRO A C 1
ATOM 1729 O O . PRO A 1 227 ? 10.581 20.868 -15.457 1.00 91.00 227 PRO A O 1
ATOM 1732 N N . HIS A 1 228 ? 11.289 18.790 -15.933 1.00 93.25 228 HIS A N 1
ATOM 1733 C CA . HIS A 1 228 ? 10.119 18.350 -16.684 1.00 93.25 228 HIS A CA 1
ATOM 1734 C C . HIS A 1 228 ? 9.678 16.959 -16.206 1.00 93.25 228 HIS A C 1
ATOM 1736 O O . HIS A 1 228 ? 9.750 16.002 -16.979 1.00 93.25 228 HIS A O 1
ATOM 1742 N N . PRO A 1 229 ? 9.241 16.827 -14.938 1.00 94.38 229 PRO A N 1
ATOM 1743 C CA . PRO A 1 229 ? 8.784 15.546 -14.433 1.00 94.38 229 PRO A CA 1
ATOM 1744 C C . PRO A 1 229 ? 7.512 15.141 -15.185 1.00 94.38 229 PRO A C 1
ATOM 1746 O O . PRO A 1 229 ? 6.583 15.938 -15.359 1.00 94.38 229 PRO A O 1
ATOM 1749 N N . GLU A 1 230 ? 7.482 13.898 -15.639 1.00 94.69 230 GLU A N 1
ATOM 1750 C CA . GLU A 1 230 ? 6.324 13.266 -16.247 1.00 94.69 230 GLU A CA 1
ATOM 1751 C C . GLU A 1 230 ? 5.179 13.211 -15.224 1.00 94.69 230 GLU A C 1
ATOM 1753 O O . GLU A 1 230 ? 5.409 12.886 -14.052 1.00 94.69 230 GLU A O 1
ATOM 1758 N N . PRO A 1 231 ? 3.931 13.522 -15.615 1.00 95.44 231 PRO A N 1
ATOM 1759 C CA . PRO A 1 231 ? 2.778 13.296 -14.753 1.00 95.44 231 PRO A CA 1
ATOM 1760 C C . PRO A 1 231 ? 2.723 11.833 -14.302 1.00 95.44 231 PRO A C 1
ATOM 1762 O O . PRO A 1 231 ? 2.824 10.921 -15.121 1.00 95.44 231 PRO A O 1
ATOM 1765 N N . CYS A 1 232 ? 2.607 11.613 -12.994 1.00 96.31 232 CYS A N 1
ATOM 1766 C CA . CYS A 1 232 ? 2.715 10.282 -12.420 1.00 96.31 232 CYS A CA 1
ATOM 1767 C C . CYS A 1 232 ? 1.875 10.151 -11.144 1.00 96.31 232 CYS A C 1
ATOM 1769 O O . CYS A 1 232 ? 1.616 11.122 -10.430 1.00 96.31 232 CYS A O 1
ATOM 1771 N N . LEU A 1 233 ? 1.484 8.924 -10.812 1.00 95.88 233 LEU A N 1
ATOM 1772 C CA . LEU A 1 233 ? 0.810 8.608 -9.557 1.00 95.88 233 LEU A CA 1
ATOM 1773 C C . LEU A 1 233 ? 1.704 8.951 -8.358 1.00 95.88 233 LEU A C 1
ATOM 1775 O O . LEU A 1 233 ? 1.210 9.425 -7.337 1.00 95.88 233 LEU A O 1
ATOM 1779 N N . MET A 1 234 ? 3.022 8.765 -8.494 1.00 95.88 234 MET A N 1
ATOM 1780 C CA . MET A 1 234 ? 3.997 9.007 -7.425 1.00 95.88 234 MET A CA 1
ATOM 1781 C C . MET A 1 234 ? 4.364 10.482 -7.237 1.00 95.88 234 MET A C 1
ATOM 1783 O O . MET A 1 234 ? 4.979 10.815 -6.231 1.00 95.88 234 MET A O 1
ATOM 1787 N N . ASN A 1 235 ? 3.940 11.382 -8.134 1.00 91.81 235 ASN A N 1
ATOM 1788 C CA . ASN A 1 235 ? 3.990 12.836 -7.921 1.00 91.81 235 ASN A CA 1
ATOM 1789 C C . ASN A 1 235 ? 2.606 13.475 -7.735 1.00 91.81 235 ASN A C 1
ATOM 1791 O O . ASN A 1 235 ? 2.493 14.700 -7.700 1.00 91.81 235 ASN A O 1
ATOM 1795 N N . SER A 1 236 ? 1.555 12.657 -7.601 1.00 87.06 236 SER A N 1
ATOM 1796 C CA . SER A 1 236 ? 0.161 13.091 -7.441 1.00 87.06 236 SER A CA 1
ATOM 1797 C C . SER A 1 236 ? -0.378 13.984 -8.573 1.00 87.06 236 SER A C 1
ATOM 1799 O O . SER A 1 236 ? -1.377 14.681 -8.377 1.00 87.06 236 SER A O 1
ATOM 1801 N N . LYS A 1 237 ? 0.252 13.989 -9.759 1.00 85.81 237 LYS A N 1
ATOM 1802 C CA . LYS A 1 237 ? -0.193 14.799 -10.913 1.00 85.81 237 LYS A CA 1
ATOM 1803 C C . LYS A 1 237 ? -0.994 14.003 -11.938 1.00 85.81 237 LYS A C 1
ATOM 1805 O O . LYS A 1 237 ? -1.613 14.614 -12.806 1.00 85.81 237 LYS A O 1
ATOM 1810 N N . ASP A 1 238 ? -1.006 12.675 -11.837 1.00 90.94 238 ASP A N 1
ATOM 1811 C CA . ASP A 1 238 ? -1.798 11.797 -12.699 1.00 90.94 238 ASP A CA 1
ATOM 1812 C C . ASP A 1 238 ? -2.305 10.563 -11.934 1.00 90.94 238 ASP A C 1
ATOM 1814 O O . ASP A 1 238 ? -1.889 10.272 -10.814 1.00 90.94 238 ASP A O 1
ATOM 1818 N N . ASN A 1 239 ? -3.201 9.813 -12.565 1.00 91.31 239 ASN A N 1
ATOM 1819 C CA . ASN A 1 239 ? -3.729 8.540 -12.088 1.00 91.31 239 ASN A CA 1
ATOM 1820 C C . ASN A 1 239 ? -2.961 7.338 -12.669 1.00 91.31 239 ASN A C 1
ATOM 1822 O O . ASN A 1 239 ? -3.398 6.194 -12.512 1.00 91.31 239 ASN A O 1
ATOM 1826 N N . LEU A 1 240 ? -1.858 7.602 -13.376 1.00 93.88 240 LEU A N 1
ATOM 1827 C CA . LEU A 1 240 ? -1.044 6.633 -14.102 1.00 93.88 240 LEU A CA 1
ATOM 1828 C C . LEU A 1 240 ? 0.384 6.583 -13.546 1.00 93.88 240 LEU A C 1
ATOM 1830 O O . LEU A 1 240 ? 0.928 7.587 -13.111 1.00 93.88 240 LEU A O 1
ATOM 1834 N N . LEU A 1 241 ? 1.004 5.413 -13.590 1.00 95.31 241 LEU A N 1
ATOM 1835 C CA . LEU A 1 241 ? 2.412 5.171 -13.366 1.00 95.31 241 LEU A CA 1
ATOM 1836 C C . LEU A 1 241 ? 3.153 5.616 -14.628 1.00 95.31 241 LEU A C 1
ATOM 1838 O O . LEU A 1 241 ? 2.897 5.126 -15.731 1.00 95.31 241 LEU A O 1
ATOM 1842 N N . CYS A 1 242 ? 4.081 6.532 -14.437 1.00 94.94 242 CYS A N 1
ATOM 1843 C CA . CYS A 1 242 ? 5.123 6.890 -15.380 1.00 94.94 242 CYS A CA 1
ATOM 1844 C C . CYS A 1 242 ? 6.151 5.755 -15.490 1.00 94.94 242 CYS A C 1
ATOM 1846 O O . CYS A 1 242 ? 6.177 4.830 -14.668 1.00 94.94 242 CYS A O 1
ATOM 1848 N N . ASP A 1 243 ? 7.022 5.822 -16.493 1.00 93.38 243 ASP A N 1
ATOM 1849 C CA . ASP A 1 243 ? 7.977 4.741 -16.763 1.00 93.38 243 ASP A CA 1
ATOM 1850 C C . ASP A 1 243 ? 9.009 4.576 -15.638 1.00 93.38 243 ASP A C 1
ATOM 1852 O O . ASP A 1 243 ? 9.411 3.456 -15.325 1.00 93.38 243 ASP A O 1
ATOM 1856 N N . THR A 1 244 ? 9.342 5.669 -14.947 1.00 94.88 244 THR A N 1
ATOM 1857 C CA . THR A 1 244 ? 10.204 5.644 -13.754 1.00 94.88 244 THR A CA 1
ATOM 1858 C C . THR A 1 244 ? 9.597 4.791 -12.641 1.00 94.88 244 THR A C 1
ATOM 1860 O O . THR A 1 244 ? 10.228 3.847 -12.168 1.00 94.88 244 THR A O 1
ATOM 1863 N N . THR A 1 245 ? 8.340 5.052 -12.272 1.00 96.31 245 THR A N 1
ATOM 1864 C CA . THR A 1 245 ? 7.664 4.261 -11.237 1.00 96.31 245 THR A CA 1
ATOM 1865 C C . THR A 1 245 ? 7.469 2.804 -11.671 1.00 96.31 245 THR A C 1
ATOM 1867 O O . THR A 1 245 ? 7.631 1.899 -10.852 1.00 96.31 245 THR A O 1
ATOM 1870 N N . LYS A 1 246 ? 7.154 2.544 -12.952 1.00 95.50 246 LYS A N 1
ATOM 1871 C CA . LYS A 1 246 ? 7.064 1.170 -13.482 1.00 95.50 246 LYS A CA 1
ATOM 1872 C C . LYS A 1 246 ? 8.371 0.409 -13.266 1.00 95.50 246 LYS A C 1
ATOM 1874 O O . LYS A 1 246 ? 8.330 -0.721 -12.787 1.00 95.50 246 LYS A O 1
ATOM 1879 N N . ALA A 1 247 ? 9.519 1.032 -13.535 1.00 93.81 247 ALA A N 1
ATOM 1880 C CA . ALA A 1 247 ? 10.819 0.425 -13.269 1.00 93.81 247 ALA A CA 1
ATOM 1881 C C . ALA A 1 247 ? 11.017 0.112 -11.777 1.00 93.81 247 ALA A C 1
ATOM 1883 O O . ALA A 1 247 ? 11.437 -0.993 -11.433 1.00 93.81 247 ALA A O 1
ATOM 1884 N N . HIS A 1 248 ? 10.641 1.026 -10.875 1.00 94.69 248 HIS A N 1
ATOM 1885 C CA . HIS A 1 248 ? 10.766 0.788 -9.432 1.00 94.69 248 HIS A CA 1
ATOM 1886 C C . HIS A 1 248 ? 9.936 -0.398 -8.943 1.00 94.69 248 HIS A C 1
ATOM 1888 O O . HIS A 1 248 ? 10.427 -1.188 -8.139 1.00 94.69 248 HIS A O 1
ATOM 1894 N N . VAL A 1 249 ? 8.710 -0.561 -9.446 1.00 95.19 249 VAL A N 1
ATOM 1895 C CA . VAL A 1 249 ? 7.840 -1.687 -9.060 1.00 95.19 249 VAL A CA 1
ATOM 1896 C C . VAL A 1 249 ? 8.150 -2.985 -9.819 1.00 95.19 249 VAL A C 1
ATOM 1898 O O . VAL A 1 249 ? 7.479 -3.994 -9.601 1.00 95.19 249 VAL A O 1
ATOM 1901 N N . GLY A 1 250 ? 9.173 -3.002 -10.682 1.00 93.38 250 GLY A N 1
ATOM 1902 C CA . GLY A 1 250 ? 9.627 -4.203 -11.391 1.00 93.38 250 GLY A CA 1
ATOM 1903 C C . GLY A 1 250 ? 8.957 -4.459 -12.739 1.00 93.38 250 GLY A C 1
ATOM 1904 O O . GLY A 1 250 ? 8.942 -5.592 -13.210 1.00 93.38 250 GLY A O 1
ATOM 1905 N N . TRP A 1 251 ? 8.360 -3.444 -13.354 1.00 94.19 251 TRP A N 1
ATOM 1906 C CA . TRP A 1 251 ? 7.693 -3.532 -14.654 1.00 94.19 251 TRP A CA 1
ATOM 1907 C C . TRP A 1 251 ? 8.559 -2.917 -15.755 1.00 94.19 251 TRP A C 1
ATOM 1909 O O . TRP A 1 251 ? 8.120 -2.039 -16.497 1.00 94.19 251 TRP A O 1
ATOM 1919 N N . LEU A 1 252 ? 9.813 -3.350 -15.830 1.00 88.81 252 LEU A N 1
ATOM 1920 C CA . LEU A 1 252 ? 10.750 -2.937 -16.868 1.00 88.81 252 LEU A CA 1
ATOM 1921 C C . LEU A 1 252 ? 11.012 -4.114 -17.810 1.00 88.81 252 LEU A C 1
ATOM 1923 O O . LEU A 1 252 ? 11.163 -5.240 -17.348 1.00 88.81 252 LEU A O 1
ATOM 1927 N N . ASP A 1 253 ? 11.033 -3.841 -19.109 1.00 86.06 253 ASP A N 1
ATOM 1928 C CA . ASP A 1 253 ? 11.545 -4.718 -20.168 1.00 86.06 253 ASP A CA 1
ATOM 1929 C C . ASP A 1 253 ? 12.492 -3.846 -20.996 1.00 86.06 253 ASP A C 1
ATOM 1931 O O . ASP A 1 253 ? 12.078 -3.106 -21.898 1.00 86.06 253 ASP A O 1
ATOM 1935 N N . SER A 1 254 ? 13.750 -3.800 -20.563 1.00 83.88 254 SER A N 1
ATOM 1936 C CA . SER A 1 254 ? 14.721 -2.828 -21.067 1.00 83.88 254 SER A CA 1
ATOM 1937 C C . SER A 1 254 ? 15.264 -3.196 -22.449 1.00 83.88 254 SER A C 1
ATOM 1939 O O . SER A 1 254 ? 15.614 -2.301 -23.226 1.00 83.88 254 SER A O 1
ATOM 1941 N N . ASP A 1 255 ? 15.292 -4.486 -22.790 1.00 85.44 255 ASP A N 1
ATOM 1942 C CA . ASP A 1 255 ? 15.761 -4.995 -24.082 1.00 85.44 255 ASP A CA 1
ATOM 1943 C C . ASP A 1 255 ? 14.626 -5.221 -25.101 1.00 85.44 255 ASP A C 1
ATOM 1945 O O . ASP A 1 255 ? 14.895 -5.476 -26.280 1.00 85.44 255 ASP A O 1
ATOM 1949 N N . ARG A 1 256 ? 13.368 -5.033 -24.675 1.00 83.94 256 ARG A N 1
ATOM 1950 C CA . ARG A 1 256 ? 12.138 -5.166 -25.471 1.00 83.94 256 ARG A CA 1
ATOM 1951 C C . ARG A 1 256 ? 11.974 -6.557 -26.066 1.00 83.94 256 ARG A C 1
ATOM 1953 O O . ARG A 1 256 ? 11.443 -6.705 -27.174 1.00 83.94 256 ARG A O 1
ATOM 1960 N N . ASN A 1 257 ? 12.438 -7.579 -25.358 1.00 85.12 257 ASN A N 1
ATOM 1961 C CA . ASN A 1 257 ? 12.304 -8.962 -25.796 1.00 85.12 257 ASN A CA 1
ATOM 1962 C C . ASN A 1 257 ? 10.900 -9.542 -25.505 1.00 85.12 257 ASN A C 1
ATOM 1964 O O . ASN A 1 257 ? 10.603 -10.668 -25.914 1.00 85.12 257 ASN A O 1
ATOM 1968 N N . GLY A 1 258 ? 10.020 -8.772 -24.849 1.00 82.75 258 GLY A N 1
ATOM 1969 C CA . GLY A 1 258 ? 8.676 -9.192 -24.458 1.00 82.75 258 GLY A CA 1
ATOM 1970 C C . GLY A 1 258 ? 8.636 -9.939 -23.122 1.00 82.75 258 GLY A C 1
ATOM 1971 O O . GLY A 1 258 ? 7.630 -10.586 -22.815 1.00 82.75 258 GLY A O 1
ATOM 1972 N N . VAL A 1 259 ? 9.712 -9.871 -22.340 1.00 82.31 259 VAL A N 1
ATOM 1973 C CA . VAL A 1 259 ? 9.894 -10.480 -21.022 1.00 82.31 259 VAL A CA 1
ATOM 1974 C C . VAL A 1 259 ? 10.361 -9.388 -20.068 1.00 82.31 259 VAL A C 1
ATOM 1976 O O . VAL A 1 259 ? 11.275 -8.633 -20.366 1.00 82.31 259 VAL A O 1
ATOM 1979 N N . LEU A 1 260 ? 9.723 -9.286 -18.903 1.00 87.38 260 LEU A N 1
ATOM 1980 C CA . LEU A 1 260 ? 10.173 -8.337 -17.887 1.00 87.38 260 LEU A CA 1
ATOM 1981 C C . LEU A 1 260 ? 11.585 -8.706 -17.410 1.00 87.38 260 LEU A C 1
ATOM 1983 O O . LEU A 1 260 ? 11.858 -9.882 -17.167 1.00 87.38 260 LEU A O 1
ATOM 1987 N N . ASP A 1 261 ? 12.419 -7.701 -17.153 1.00 84.12 261 ASP A N 1
ATOM 1988 C CA . ASP A 1 261 ? 13.796 -7.825 -16.651 1.00 84.12 261 ASP A CA 1
ATOM 1989 C C . ASP A 1 261 ? 13.879 -8.647 -15.349 1.00 84.12 261 ASP A C 1
ATOM 1991 O O . ASP A 1 261 ? 14.914 -9.205 -15.002 1.00 84.12 261 ASP A O 1
ATOM 1995 N N . VAL A 1 262 ? 12.766 -8.767 -14.622 1.00 78.44 262 VAL A N 1
ATOM 1996 C CA . VAL A 1 262 ? 12.638 -9.568 -13.394 1.00 78.44 262 VAL A CA 1
ATOM 1997 C C . VAL A 1 262 ? 12.645 -11.084 -13.640 1.00 78.44 262 VAL A C 1
ATOM 1999 O O . VAL A 1 262 ? 12.778 -11.853 -12.688 1.00 78.44 262 VAL A O 1
ATOM 2002 N N . PHE A 1 263 ? 12.459 -11.514 -14.891 1.00 71.75 263 PHE A N 1
ATOM 2003 C CA . PHE A 1 263 ? 12.437 -12.915 -15.322 1.00 71.75 263 PHE A CA 1
ATOM 2004 C C . PHE A 1 263 ? 13.634 -13.297 -16.212 1.00 71.75 263 PHE A C 1
ATOM 2006 O O . PHE A 1 263 ? 13.655 -14.422 -16.721 1.00 71.75 263 PHE A O 1
ATOM 2013 N N . ALA A 1 264 ? 14.586 -12.378 -16.414 1.00 62.84 264 ALA A N 1
ATOM 2014 C CA . ALA A 1 264 ? 15.795 -12.579 -17.216 1.00 62.84 264 ALA A CA 1
ATOM 2015 C C . ALA A 1 264 ? 16.946 -13.233 -16.429 1.00 62.84 264 ALA A C 1
ATOM 2017 O O . ALA A 1 264 ? 17.013 -13.069 -15.187 1.00 62.84 264 ALA A O 1
#

Secondary structure (DSSP, 8-state):
--HHHHS--S-EEEEEEEEEEE-STTSTTSPPHHHHHHHHHHHHHHHHHHHHHHHHSSS---EEEEEEEEEEE--PPPPSSPPPTT---HHHHHHHHHHHHHHHHHHHHS--HHHHHHHHHHHHHTTSSEEEEEEEESS--SSSEEEEGGGTEEEEESS---TTT---TTTHHHHHHHHHHHTTTPPPSS-EE-TTS-EE---SS-TTS--BTTTTB--TT-TTT-SSPPP-GGGTS-SS--HHHHHHTT---SS-SSS-GGG-

Sequence (264 aa):
MSARQQNPFLVGKVAVRVVIVSGPAGTPALFTAAETARVQAITVMALRILGVQATAMDTRVPLVWDLRFTSVQVTAPPPAPLPDPNSHDRAVIIAREQPWRDEALQILTGQTDAAGMRALRADSLGANDHAVIVLWTRYECGWVATAVDEFAYCALSWPMFDARTGFRLNSAPLVLAHEICHLFGAPDEYSATDSTGVVVPCRLLDDQGEGFGRLDFANINCDHFNPHPEPCLMNSKDNLLCDTTKAHVGWLDSDRNGVLDVFA

Radius of gyration: 17.99 Å; chains: 1; bounding box: 45×44×49 Å

pLDDT: mean 88.11, std 10.94, range [49.62, 98.38]

Organism: NCBI:txid68214

Foldseek 3Di:
DFLCVFQQFQAFEEEEEEEEEAEDPPDPFGDDPVNVVLVVVLQVLLLVLVQVQCCPDPQRGHHHYPYDYDYDYFHFDADPDQDLLLAPPPVLLCVRCQRRQQRRLCVVFVGGDLVSLQRVQVVRCVVTPHYAYEYETCRRSSAQKAADRRSRYMYGHPPSDDPVVRDHSVCSSLVVNLSNLVSQWQAAQEFDQGPVRDTRFTFQADPVRFATGNLRAGSQLRVVNHVDRDQASSHVRDSHHDPSSCVRNQNDDPVPPSDGPVVD